Protein AF-0000000083105959 (afdb_homodimer)

Structure (mmCIF, N/CA/C/O backbone):
data_AF-0000000083105959-model_v1
#
loop_
_entity.id
_entity.type
_entity.pdbx_description
1 polymer 'Mg2+ and Co2+ transporter CorB'
#
loop_
_atom_site.group_PDB
_atom_site.id
_atom_site.type_symbol
_atom_site.label_atom_id
_atom_site.label_alt_id
_atom_site.label_comp_id
_atom_site.label_asym_id
_atom_site.label_entity_id
_atom_site.label_seq_id
_atom_site.pdbx_PDB_ins_code
_atom_site.Cartn_x
_atom_site.Cartn_y
_atom_site.Cartn_z
_atom_site.occupancy
_atom_site.B_iso_or_equiv
_atom_site.auth_seq_id
_atom_site.auth_comp_id
_atom_site.auth_asym_id
_atom_site.auth_atom_id
_atom_site.pdbx_PDB_model_num
ATOM 1 N N . MET A 1 1 ? 3.539 14.508 23.891 1 41.69 1 MET A N 1
ATOM 2 C CA . MET A 1 1 ? 2.885 13.461 24.672 1 41.69 1 MET A CA 1
ATOM 3 C C . MET A 1 1 ? 2.865 12.148 23.906 1 41.69 1 MET A C 1
ATOM 5 O O . MET A 1 1 ? 2.467 12.109 22.734 1 41.69 1 MET A O 1
ATOM 9 N N . LYS A 1 2 ? 3.729 11.227 24.328 1 53.66 2 LYS A N 1
ATOM 10 C CA . LYS A 1 2 ? 3.826 9.891 23.75 1 53.66 2 LYS A CA 1
ATOM 11 C C . LYS A 1 2 ? 2.447 9.258 23.594 1 53.66 2 LYS A C 1
ATOM 13 O O . LYS A 1 2 ? 1.677 9.188 24.547 1 53.66 2 LYS A O 1
ATOM 18 N N . ALA A 1 3 ? 1.925 9.195 22.391 1 61.47 3 ALA A N 1
ATOM 19 C CA . ALA A 1 3 ? 0.618 8.578 22.188 1 61.47 3 ALA A CA 1
ATOM 20 C C . ALA A 1 3 ? 0.625 7.113 22.625 1 61.47 3 ALA A C 1
ATOM 22 O O . ALA A 1 3 ? 1.604 6.398 22.422 1 61.47 3 ALA A O 1
ATOM 23 N N . LYS A 1 4 ? -0.154 6.664 23.641 1 69.5 4 LYS A N 1
ATOM 24 C CA . LYS A 1 4 ? -0.286 5.297 24.125 1 69.5 4 LYS A CA 1
ATOM 25 C C . LYS A 1 4 ? -0.58 4.332 22.969 1 69.5 4 LYS A C 1
ATOM 27 O O . LYS A 1 4 ? -1.453 4.594 22.141 1 69.5 4 LYS A O 1
ATOM 32 N N . THR A 1 5 ? 0.3 3.35 22.906 1 73.94 5 THR A N 1
ATOM 33 C CA . THR A 1 5 ? 0.137 2.312 21.891 1 73.94 5 THR A CA 1
ATOM 34 C C . THR A 1 5 ? -1.167 1.549 22.109 1 73.94 5 THR A C 1
ATOM 36 O O . THR A 1 5 ? -1.429 1.05 23.203 1 73.94 5 THR A O 1
ATOM 39 N N . ASN A 1 6 ? -2.008 1.591 21.109 1 84.19 6 ASN A N 1
ATOM 40 C CA . ASN A 1 6 ? -3.268 0.856 21.156 1 84.19 6 ASN A CA 1
ATOM 41 C C . ASN A 1 6 ? -3.113 -0.562 20.625 1 84.19 6 ASN A C 1
ATOM 43 O O . ASN A 1 6 ? -3.488 -0.842 19.484 1 84.19 6 ASN A O 1
ATOM 47 N N . TYR A 1 7 ? -2.658 -1.523 21.438 1 89 7 TYR A N 1
ATOM 48 C CA . TYR A 1 7 ? -2.393 -2.904 21.062 1 89 7 TYR A CA 1
ATOM 49 C C . TYR A 1 7 ? -3.676 -3.607 20.641 1 89 7 TYR A C 1
ATOM 51 O O . TYR A 1 7 ? -3.658 -4.465 19.75 1 89 7 TYR A O 1
ATOM 59 N N . LYS A 1 8 ? -4.699 -3.232 21.281 1 92.19 8 LYS A N 1
ATOM 60 C CA . LYS A 1 8 ? -5.98 -3.836 20.938 1 92.19 8 LYS A CA 1
ATOM 61 C C . LYS A 1 8 ? -6.348 -3.553 19.484 1 92.19 8 LYS A C 1
ATOM 63 O O . LYS A 1 8 ? -6.762 -4.457 18.75 1 92.19 8 LYS A O 1
ATOM 68 N N . TRP A 1 9 ? -6.156 -2.383 19.078 1 90 9 TRP A N 1
ATOM 69 C CA . TRP A 1 9 ? -6.465 -1.99 17.703 1 90 9 TRP A CA 1
ATOM 70 C C . TRP A 1 9 ? -5.578 -2.736 16.719 1 90 9 TRP A C 1
ATOM 72 O O . TRP A 1 9 ? -6.051 -3.189 15.672 1 90 9 TRP A O 1
ATOM 82 N N . ILE A 1 10 ? -4.332 -2.902 17.031 1 93.44 10 ILE A N 1
ATOM 83 C CA . ILE A 1 10 ? -3.365 -3.564 16.172 1 93.44 10 ILE A CA 1
ATOM 84 C C . ILE A 1 10 ? -3.764 -5.023 15.969 1 93.44 10 ILE A C 1
ATOM 86 O O . ILE A 1 10 ? -3.771 -5.527 14.844 1 93.44 10 ILE A O 1
ATOM 90 N N . ILE A 1 11 ? -4.156 -5.652 17.047 1 95.38 11 ILE A N 1
ATOM 91 C CA . ILE A 1 11 ? -4.535 -7.059 16.984 1 95.38 11 ILE A CA 1
ATOM 92 C C . ILE A 1 11 ? -5.812 -7.215 16.156 1 95.38 11 ILE A C 1
ATOM 94 O O . ILE A 1 11 ? -5.906 -8.094 15.305 1 95.38 11 ILE A O 1
ATOM 98 N N . ILE A 1 12 ? -6.699 -6.355 16.359 1 94.75 12 ILE A N 1
ATOM 99 C CA . ILE A 1 12 ? -7.996 -6.43 15.695 1 94.75 12 ILE A CA 1
ATOM 100 C C . ILE A 1 12 ? -7.812 -6.219 14.195 1 94.75 12 ILE A C 1
ATOM 102 O O . ILE A 1 12 ? -8.344 -6.984 13.383 1 94.75 12 ILE A O 1
ATOM 106 N N . ILE A 1 13 ? -7.031 -5.262 13.812 1 95 13 ILE A N 1
ATOM 107 C CA . ILE A 1 13 ? -6.875 -4.938 12.398 1 95 13 ILE A CA 1
ATOM 108 C C . ILE A 1 13 ? -6.094 -6.047 11.703 1 95 13 ILE A C 1
ATOM 110 O O . ILE A 1 13 ? -6.336 -6.336 10.523 1 95 13 ILE A O 1
ATOM 114 N N . THR A 1 14 ? -5.18 -6.66 12.453 1 96.75 14 THR A N 1
ATOM 115 C CA . THR A 1 14 ? -4.383 -7.754 11.906 1 96.75 14 THR A CA 1
ATOM 116 C C . THR A 1 14 ? -5.254 -8.969 11.617 1 96.75 14 THR A C 1
ATOM 118 O O . THR A 1 14 ? -5.184 -9.547 10.531 1 96.75 14 THR A O 1
ATOM 121 N N . ILE A 1 15 ? -6.102 -9.258 12.523 1 97.38 15 ILE A N 1
ATOM 122 C CA . ILE A 1 15 ? -6.961 -10.43 12.406 1 97.38 15 ILE A CA 1
ATOM 123 C C . ILE A 1 15 ? -8.008 -10.195 11.32 1 97.38 15 ILE A C 1
ATOM 125 O O . ILE A 1 15 ? -8.219 -11.055 10.461 1 97.38 15 ILE A O 1
ATOM 129 N N . TRP A 1 16 ? -8.594 -9.062 11.336 1 96.38 16 TRP A N 1
ATOM 130 C CA . TRP A 1 16 ? -9.625 -8.75 10.352 1 96.38 16 TRP A CA 1
ATOM 131 C C . TRP A 1 16 ? -9.031 -8.719 8.938 1 96.38 16 TRP A C 1
ATOM 133 O O . TRP A 1 16 ? -9.695 -9.109 7.977 1 96.38 16 TRP A O 1
ATOM 143 N N . THR A 1 17 ? -7.816 -8.258 8.828 1 97.81 17 THR A N 1
ATOM 144 C CA . THR A 1 17 ? -7.16 -8.219 7.527 1 97.81 17 THR A CA 1
ATOM 145 C C . THR A 1 17 ? -6.906 -9.633 7 1 97.81 17 THR A C 1
ATOM 147 O O . THR A 1 17 ? -7.047 -9.883 5.805 1 97.81 17 THR A O 1
ATOM 150 N N . PHE A 1 18 ? -6.559 -10.516 7.934 1 98.38 18 PHE A N 1
ATOM 151 C CA . PHE A 1 18 ? -6.328 -11.906 7.555 1 98.38 18 PHE A CA 1
ATOM 152 C C . PHE A 1 18 ? -7.566 -12.5 6.898 1 98.38 18 PHE A C 1
ATOM 154 O O . PHE A 1 18 ? -7.488 -13.047 5.797 1 98.38 18 PHE A O 1
ATOM 161 N N . PHE A 1 19 ? -8.664 -12.289 7.496 1 98 19 PHE A N 1
ATOM 162 C CA . PHE A 1 19 ? -9.898 -12.898 7.016 1 98 19 PHE A CA 1
ATOM 163 C C . PHE A 1 19 ? -10.406 -12.188 5.766 1 98 19 PHE A C 1
ATOM 165 O O . PHE A 1 19 ? -10.914 -12.828 4.844 1 98 19 PHE A O 1
ATOM 172 N N . LEU A 1 20 ? -10.32 -10.914 5.777 1 97.5 20 LEU A N 1
ATOM 173 C CA . LEU A 1 20 ? -10.742 -10.156 4.609 1 97.5 20 LEU A CA 1
ATOM 174 C C . LEU A 1 20 ? -9.906 -10.523 3.389 1 97.5 20 LEU A C 1
ATOM 176 O O . LEU A 1 20 ? -10.438 -10.656 2.283 1 97.5 20 LEU A O 1
ATOM 180 N N . ALA A 1 21 ? -8.609 -10.664 3.594 1 98.25 21 ALA A N 1
ATOM 181 C CA . ALA A 1 21 ? -7.715 -11.039 2.506 1 98.25 21 ALA A CA 1
ATOM 182 C C . ALA A 1 21 ? -8.039 -12.438 1.979 1 98.25 21 ALA A C 1
ATOM 184 O O . ALA A 1 21 ? -7.984 -12.68 0.772 1 98.25 21 ALA A O 1
ATOM 185 N N . ILE A 1 22 ? -8.336 -13.289 2.885 1 97.88 22 ILE A N 1
ATOM 186 C CA . ILE A 1 22 ? -8.711 -14.648 2.498 1 97.88 22 ILE A CA 1
ATOM 187 C C . ILE A 1 22 ? -9.977 -14.609 1.644 1 97.88 22 ILE A C 1
ATOM 189 O O . ILE A 1 22 ? -10.047 -15.258 0.598 1 97.88 22 ILE A O 1
ATOM 193 N N . ALA A 1 23 ? -10.906 -13.867 2.041 1 97.25 23 ALA A N 1
ATOM 194 C CA . ALA A 1 23 ? -12.18 -13.766 1.322 1 97.25 23 ALA A CA 1
ATOM 195 C C . ALA A 1 23 ? -11.969 -13.195 -0.079 1 97.25 23 ALA A C 1
ATOM 197 O O . ALA A 1 23 ? -12.484 -13.742 -1.059 1 97.25 23 ALA A O 1
ATOM 198 N N . VAL A 1 24 ? -11.266 -12.156 -0.185 1 96.75 24 VAL A N 1
ATOM 199 C CA . VAL A 1 24 ? -11.039 -11.508 -1.473 1 96.75 24 VAL A CA 1
ATOM 200 C C . VAL A 1 24 ? -10.188 -12.406 -2.363 1 96.75 24 VAL A C 1
ATOM 202 O O . VAL A 1 24 ? -10.422 -12.5 -3.57 1 96.75 24 VAL A O 1
ATOM 205 N N . SER A 1 25 ? -9.172 -13.031 -1.748 1 97.31 25 SER A N 1
ATOM 206 C CA . SER A 1 25 ? -8.281 -13.914 -2.5 1 97.31 25 SER A CA 1
ATOM 207 C C . SER A 1 25 ? -9.039 -15.125 -3.047 1 97.31 25 SER A C 1
ATOM 209 O O . SER A 1 25 ? -8.758 -15.594 -4.148 1 97.31 25 SER A O 1
ATOM 211 N N . LEU A 1 26 ? -9.977 -15.656 -2.227 1 96.19 26 LEU A N 1
ATOM 212 C CA . LEU A 1 26 ? -10.781 -16.781 -2.672 1 96.19 26 LEU A CA 1
ATOM 213 C C . LEU A 1 26 ? -11.578 -16.422 -3.924 1 96.19 26 LEU A C 1
ATOM 215 O O . LEU A 1 26 ? -11.617 -17.203 -4.883 1 96.19 26 LEU A O 1
ATOM 219 N N . LEU A 1 27 ? -12.156 -15.258 -3.904 1 94.75 27 LEU A N 1
ATOM 220 C CA . LEU A 1 27 ? -12.93 -14.789 -5.047 1 94.75 27 LEU A CA 1
ATOM 221 C C . LEU A 1 27 ? -12.031 -14.586 -6.262 1 94.75 27 LEU A C 1
ATOM 223 O O . LEU A 1 27 ? -12.352 -15.031 -7.363 1 94.75 27 LEU A O 1
ATOM 227 N N . ALA A 1 28 ? -10.914 -13.945 -6.07 1 95.81 28 ALA A N 1
ATOM 228 C CA . ALA A 1 28 ? -9.992 -13.625 -7.16 1 95.81 28 ALA A CA 1
ATOM 229 C C . ALA A 1 28 ? -9.406 -14.891 -7.777 1 95.81 28 ALA A C 1
ATOM 231 O O . ALA A 1 28 ? -9.398 -15.047 -9 1 95.81 28 ALA A O 1
ATOM 232 N N . GLU A 1 29 ? -8.969 -15.836 -6.938 1 93.56 29 GLU A N 1
ATOM 233 C CA . GLU A 1 29 ? -8.297 -17.031 -7.422 1 93.56 29 GLU A CA 1
ATOM 234 C C . GLU A 1 29 ? -9.273 -17.953 -8.148 1 93.56 29 GLU A C 1
ATOM 236 O O . GLU A 1 29 ? -8.914 -18.578 -9.148 1 93.56 29 GLU A O 1
ATOM 241 N N . ASN A 1 30 ? -10.461 -18.062 -7.621 1 91.69 30 ASN A N 1
ATOM 242 C CA . ASN A 1 30 ? -11.461 -18.891 -8.273 1 91.69 30 ASN A CA 1
ATOM 243 C C . ASN A 1 30 ? -11.781 -18.391 -9.68 1 91.69 30 ASN A C 1
ATOM 245 O O . ASN A 1 30 ? -11.922 -19.188 -10.609 1 91.69 30 ASN A O 1
ATOM 249 N N . VAL A 1 31 ? -11.883 -17.156 -9.836 1 91.06 31 VAL A N 1
ATOM 250 C CA . VAL A 1 31 ? -12.172 -16.578 -11.141 1 91.06 31 VAL A CA 1
ATOM 251 C C . VAL A 1 31 ? -10.977 -16.781 -12.07 1 91.06 31 VAL A C 1
ATOM 253 O O . VAL A 1 31 ? -11.148 -17.203 -13.219 1 91.06 31 VAL A O 1
ATOM 256 N N . MET A 1 32 ? -9.789 -16.609 -11.617 1 92.25 32 MET A N 1
ATOM 257 C CA . MET A 1 32 ? -8.602 -16.578 -12.461 1 92.25 32 MET A CA 1
ATOM 258 C C . MET A 1 32 ? -8.188 -17.984 -12.867 1 92.25 32 MET A C 1
ATOM 260 O O . MET A 1 32 ? -7.75 -18.203 -14 1 92.25 32 MET A O 1
ATOM 264 N N . ARG A 1 33 ? -8.383 -18.922 -12 1 90.19 33 ARG A N 1
ATOM 265 C CA . ARG A 1 33 ? -7.914 -20.281 -12.289 1 90.19 33 ARG A CA 1
ATOM 266 C C . ARG A 1 33 ? -8.93 -21.047 -13.141 1 90.19 33 ARG A C 1
ATOM 268 O O . ARG A 1 33 ? -8.555 -21.906 -13.938 1 90.19 33 ARG A O 1
ATOM 275 N N . ASN A 1 34 ? -10.188 -20.703 -13.047 1 90.56 34 ASN A N 1
ATOM 276 C CA . ASN A 1 34 ? -11.227 -21.453 -13.75 1 90.56 34 ASN A CA 1
ATOM 277 C C . ASN A 1 34 ? -11.531 -20.859 -15.117 1 90.56 34 ASN A C 1
ATOM 279 O O . ASN A 1 34 ? -12.227 -21.469 -15.93 1 90.56 34 ASN A O 1
ATOM 283 N N . PHE A 1 35 ? -10.953 -19.688 -15.367 1 90.5 35 PHE A N 1
ATOM 284 C CA . PHE A 1 35 ? -11.281 -19.016 -16.625 1 90.5 35 PHE A CA 1
ATOM 285 C C . PHE A 1 35 ? -10.031 -18.844 -17.484 1 90.5 35 PHE A C 1
ATOM 287 O O . PHE A 1 35 ? -8.93 -19.188 -17.047 1 90.5 35 PHE A O 1
ATOM 294 N N . ASN A 1 36 ? -10.219 -18.344 -18.688 1 94.12 36 ASN A N 1
ATOM 295 C CA . ASN A 1 36 ? -9.102 -18.219 -19.625 1 94.12 36 ASN A CA 1
ATOM 296 C C . ASN A 1 36 ? -8.203 -17.047 -19.266 1 94.12 36 ASN A C 1
ATOM 298 O O . ASN A 1 36 ? -8.461 -16.328 -18.312 1 94.12 36 ASN A O 1
ATOM 302 N N . ILE A 1 37 ? -7.129 -16.875 -19.969 1 96 37 ILE A N 1
ATOM 303 C CA . ILE A 1 37 ? -6.074 -15.898 -19.703 1 96 37 ILE A CA 1
ATOM 304 C C . ILE A 1 37 ? -6.645 -14.484 -19.812 1 96 37 ILE A C 1
ATOM 306 O O . ILE A 1 37 ? -6.297 -13.617 -19.016 1 96 37 ILE A O 1
ATOM 310 N N . LEU A 1 38 ? -7.531 -14.25 -20.766 1 95.88 38 LEU A N 1
ATOM 311 C CA . LEU A 1 38 ? -8.141 -12.938 -20.938 1 95.88 38 LEU A CA 1
ATOM 312 C C . LEU A 1 38 ? -8.922 -12.531 -19.688 1 95.88 38 LEU A C 1
ATOM 314 O O . LEU A 1 38 ? -8.789 -11.406 -19.203 1 95.88 38 LEU A O 1
ATOM 318 N N . PHE A 1 39 ? -9.711 -13.461 -19.156 1 96 39 PHE A N 1
ATOM 319 C CA . PHE A 1 39 ? -10.5 -13.195 -17.969 1 96 39 PHE A CA 1
ATOM 320 C C . PHE A 1 39 ? -9.602 -12.953 -16.766 1 96 39 PHE A C 1
ATOM 322 O O . PHE A 1 39 ? -9.93 -12.156 -15.883 1 96 39 PHE A O 1
ATOM 329 N N . ALA A 1 40 ? -8.477 -13.68 -16.75 1 97.19 40 ALA A N 1
ATOM 330 C CA . ALA A 1 40 ? -7.512 -13.477 -15.664 1 97.19 40 ALA A CA 1
ATOM 331 C C . ALA A 1 40 ? -6.941 -12.062 -15.695 1 97.19 40 ALA A C 1
ATOM 333 O O . ALA A 1 40 ? -6.805 -11.422 -14.648 1 97.19 40 ALA A O 1
ATOM 334 N N . PHE A 1 41 ? -6.699 -11.547 -16.875 1 97.94 41 PHE A N 1
ATOM 335 C CA . PHE A 1 41 ? -6.188 -10.188 -17.016 1 97.94 41 PHE A CA 1
ATOM 336 C C . PHE A 1 41 ? -7.242 -9.172 -16.609 1 97.94 41 PHE A C 1
ATOM 338 O O . PHE A 1 41 ? -6.93 -8.164 -15.969 1 97.94 41 PHE A O 1
ATOM 345 N N . ILE A 1 42 ? -8.414 -9.391 -16.953 1 98 42 ILE A N 1
ATOM 346 C CA . ILE A 1 42 ? -9.508 -8.492 -16.594 1 98 42 ILE A CA 1
ATOM 347 C C . ILE A 1 42 ? -9.656 -8.43 -15.07 1 98 42 ILE A C 1
ATOM 349 O O . ILE A 1 42 ? -9.805 -7.352 -14.5 1 98 42 ILE A O 1
ATOM 353 N N . THR A 1 43 ? -9.609 -9.586 -14.422 1 98 43 THR A N 1
ATOM 354 C CA . THR A 1 43 ? -9.703 -9.656 -12.969 1 98 43 THR A CA 1
ATOM 355 C C . THR A 1 43 ? -8.555 -8.898 -12.32 1 98 43 THR A C 1
ATOM 357 O O . THR A 1 43 ? -8.758 -8.18 -11.336 1 98 43 THR A O 1
ATOM 360 N N . LEU A 1 44 ? -7.344 -9.055 -12.891 1 98.38 44 LEU A N 1
ATOM 361 C CA . LEU A 1 44 ? -6.168 -8.359 -12.367 1 98.38 44 LEU A CA 1
ATOM 362 C C . LEU A 1 44 ? -6.367 -6.848 -12.422 1 98.38 44 LEU A C 1
ATOM 364 O O . LEU A 1 44 ? -6.109 -6.148 -11.438 1 98.38 44 LEU A O 1
ATOM 368 N N . ILE A 1 45 ? -6.871 -6.363 -13.523 1 98.56 45 ILE A N 1
ATOM 369 C CA . ILE A 1 45 ? -7.094 -4.93 -13.695 1 98.56 45 ILE A CA 1
ATOM 370 C C . ILE A 1 45 ? -8.156 -4.453 -12.703 1 98.56 45 ILE A C 1
ATOM 372 O O . ILE A 1 45 ? -8.031 -3.379 -12.117 1 98.56 45 ILE A O 1
ATOM 376 N N . PHE A 1 46 ? -9.141 -5.27 -12.539 1 98.31 46 PHE A N 1
ATOM 377 C CA . PHE A 1 46 ? -10.203 -4.926 -11.602 1 98.31 46 PHE A CA 1
ATOM 378 C C . PHE A 1 46 ? -9.664 -4.82 -10.18 1 98.31 46 PHE A C 1
ATOM 380 O O . PHE A 1 46 ? -10.016 -3.893 -9.445 1 98.31 46 PHE A O 1
ATOM 387 N N . ILE A 1 47 ? -8.82 -5.734 -9.797 1 98.25 47 ILE A N 1
ATOM 388 C CA . ILE A 1 47 ? -8.242 -5.746 -8.453 1 98.25 47 ILE A CA 1
ATOM 389 C C . ILE A 1 47 ? -7.395 -4.496 -8.25 1 98.25 47 ILE A C 1
ATOM 391 O O . ILE A 1 47 ? -7.488 -3.84 -7.207 1 98.25 47 ILE A O 1
ATOM 395 N N . ILE A 1 48 ? -6.594 -4.137 -9.234 1 98.69 48 ILE A N 1
ATOM 396 C CA . ILE A 1 48 ? -5.734 -2.961 -9.156 1 98.69 48 ILE A CA 1
ATOM 397 C C . ILE A 1 48 ? -6.594 -1.705 -9.016 1 98.69 48 ILE A C 1
ATOM 399 O O . ILE A 1 48 ? -6.336 -0.86 -8.156 1 98.69 48 ILE A O 1
ATOM 403 N N . LEU A 1 49 ? -7.66 -1.6 -9.789 1 98.5 49 LEU A N 1
ATOM 404 C CA . LEU A 1 49 ? -8.531 -0.43 -9.773 1 98.5 49 LEU A CA 1
ATOM 405 C C . LEU A 1 49 ? -9.25 -0.308 -8.438 1 98.5 49 LEU A C 1
ATOM 407 O O . LEU A 1 49 ? -9.477 0.801 -7.945 1 98.5 49 LEU A O 1
ATOM 411 N N . LEU A 1 50 ? -9.594 -1.455 -7.949 1 98.19 50 LEU A N 1
ATOM 412 C CA . LEU A 1 50 ? -10.242 -1.45 -6.645 1 98.19 50 LEU A CA 1
ATOM 413 C C . LEU A 1 50 ? -9.32 -0.872 -5.578 1 98.19 50 LEU A C 1
ATOM 415 O O . LEU A 1 50 ? -9.75 -0.076 -4.738 1 98.19 50 LEU A O 1
ATOM 419 N N . GLY A 1 51 ? -8.086 -1.28 -5.586 1 98.25 51 GLY A N 1
ATOM 420 C CA . GLY A 1 51 ? -7.109 -0.744 -4.652 1 98.25 51 GLY A CA 1
ATOM 421 C C . GLY A 1 51 ? -6.898 0.751 -4.801 1 98.25 51 GLY A C 1
ATOM 422 O O . GLY A 1 51 ? -6.898 1.484 -3.809 1 98.25 51 GLY A O 1
ATOM 423 N N . VAL A 1 52 ? -6.738 1.204 -6.004 1 98.38 52 VAL A N 1
ATOM 424 C CA . VAL A 1 52 ? -6.52 2.617 -6.297 1 98.38 52 VAL A CA 1
ATOM 425 C C . VAL A 1 52 ? -7.75 3.426 -5.895 1 98.38 52 VAL A C 1
ATOM 427 O O . VAL A 1 52 ? -7.629 4.527 -5.355 1 98.38 52 VAL A O 1
ATOM 430 N N . PHE A 1 53 ? -8.898 2.863 -6.148 1 98.38 53 PHE A N 1
ATOM 431 C CA . PHE A 1 53 ? -10.164 3.512 -5.824 1 98.38 53 PHE A CA 1
ATOM 432 C C . PHE A 1 53 ? -10.281 3.748 -4.324 1 98.38 53 PHE A C 1
ATOM 434 O O . PHE A 1 53 ? -10.57 4.863 -3.885 1 98.38 53 PHE A O 1
ATOM 441 N N . PHE A 1 54 ? -9.992 2.799 -3.535 1 98.12 54 PHE A N 1
ATOM 442 C CA . PHE A 1 54 ? -10.102 2.936 -2.088 1 98.12 54 PHE A CA 1
ATOM 443 C C . PHE A 1 54 ? -8.992 3.818 -1.539 1 98.12 54 PHE A C 1
ATOM 445 O O . PHE A 1 54 ? -9.188 4.543 -0.563 1 98.12 54 PHE A O 1
ATOM 452 N N . ASP A 1 55 ? -7.848 3.668 -2.18 1 97.75 55 ASP A N 1
ATOM 453 C CA . ASP A 1 55 ? -6.77 4.57 -1.792 1 97.75 55 ASP A CA 1
ATOM 454 C C . ASP A 1 55 ? -7.176 6.031 -1.991 1 97.75 55 ASP A C 1
ATOM 456 O O . ASP A 1 55 ? -6.887 6.883 -1.148 1 97.75 55 ASP A O 1
ATOM 460 N N . THR A 1 56 ? -7.859 6.324 -3.059 1 98.12 56 THR A N 1
ATOM 461 C CA . THR A 1 56 ? -8.336 7.668 -3.367 1 98.12 56 THR A CA 1
ATOM 462 C C . THR A 1 56 ? -9.328 8.148 -2.311 1 98.12 56 THR A C 1
ATOM 464 O O . THR A 1 56 ? -9.25 9.289 -1.853 1 98.12 56 THR A O 1
ATOM 467 N N . ILE A 1 57 ? -10.164 7.277 -1.9 1 98.12 57 ILE A N 1
ATOM 468 C CA . ILE A 1 57 ? -11.133 7.598 -0.856 1 98.12 57 ILE A CA 1
ATOM 469 C C . ILE A 1 57 ? -10.398 7.906 0.448 1 98.12 57 ILE A C 1
ATOM 471 O O . ILE A 1 57 ? -10.75 8.852 1.157 1 98.12 57 ILE A O 1
ATOM 475 N N . GLY A 1 58 ? -9.391 7.074 0.703 1 97.81 58 GLY A N 1
ATOM 476 C CA . GLY A 1 58 ? -8.609 7.285 1.913 1 97.81 58 GLY A CA 1
ATOM 477 C C . GLY A 1 58 ? -7.918 8.633 1.951 1 97.81 58 GLY A C 1
ATOM 478 O O . GLY A 1 58 ? -7.898 9.297 2.988 1 97.81 58 GLY A O 1
ATOM 479 N N . ILE A 1 59 ? -7.438 9.047 0.874 1 96.44 59 ILE A N 1
ATOM 480 C CA . ILE A 1 59 ? -6.766 10.336 0.787 1 96.44 59 ILE A CA 1
ATOM 481 C C . ILE A 1 59 ? -7.801 11.461 0.85 1 96.44 59 ILE A C 1
ATOM 483 O O . ILE A 1 59 ? -7.578 12.484 1.497 1 96.44 59 ILE A O 1
ATOM 487 N N . ALA A 1 60 ? -8.914 11.25 0.256 1 97.88 60 ALA A N 1
ATOM 488 C CA . ALA A 1 60 ? -9.969 12.258 0.229 1 97.88 60 ALA A CA 1
ATOM 489 C C . ALA A 1 60 ? -10.5 12.531 1.632 1 97.88 60 ALA A C 1
ATOM 491 O O . ALA A 1 60 ? -10.75 13.688 1.995 1 97.88 60 ALA A O 1
ATOM 492 N N . VAL A 1 61 ? -10.641 11.484 2.357 1 98 61 VAL A N 1
ATOM 493 C CA . VAL A 1 61 ? -11.203 11.656 3.693 1 98 61 VAL A CA 1
ATOM 494 C C . VAL A 1 61 ? -10.219 12.438 4.566 1 98 61 VAL A C 1
ATOM 496 O O . VAL A 1 61 ? -10.633 13.227 5.418 1 98 61 VAL A O 1
ATOM 499 N N . ALA A 1 62 ? -8.93 12.25 4.348 1 94.69 62 ALA A N 1
ATOM 500 C CA . ALA A 1 62 ? -7.895 12.945 5.105 1 94.69 62 ALA A CA 1
ATOM 501 C C . ALA A 1 62 ? -7.773 14.406 4.66 1 94.69 62 ALA A C 1
ATOM 503 O O . ALA A 1 62 ? -7.398 15.273 5.453 1 94.69 62 ALA A O 1
ATOM 504 N N . ALA A 1 63 ? -8.18 14.703 3.49 1 95.44 63 ALA A N 1
ATOM 505 C CA . ALA A 1 63 ? -7.992 16.031 2.922 1 95.44 63 ALA A CA 1
ATOM 506 C C . ALA A 1 63 ? -9.258 16.875 3.053 1 95.44 63 ALA A C 1
ATOM 508 O O . ALA A 1 63 ? -9.211 18.094 2.967 1 95.44 63 ALA A O 1
ATOM 509 N N . ALA A 1 64 ? -10.352 16.266 3.281 1 97.38 64 ALA A N 1
ATOM 510 C CA . ALA A 1 64 ? -11.648 16.938 3.234 1 97.38 64 ALA A CA 1
ATOM 511 C C . ALA A 1 64 ? -11.859 17.797 4.48 1 97.38 64 ALA A C 1
ATOM 513 O O . ALA A 1 64 ? -11.438 17.438 5.578 1 97.38 64 ALA A O 1
ATOM 514 N N . ARG A 1 65 ? -12.57 18.938 4.258 1 96.75 65 ARG A N 1
ATOM 515 C CA . ARG A 1 65 ? -12.969 19.812 5.355 1 96.75 65 ARG A CA 1
ATOM 516 C C . ARG A 1 65 ? -14.383 19.484 5.824 1 96.75 65 ARG A C 1
ATOM 518 O O . ARG A 1 65 ? -15.258 19.172 5.012 1 96.75 65 ARG A O 1
ATOM 525 N N . GLU A 1 66 ? -14.633 19.672 7.074 1 96.81 66 GLU A N 1
ATOM 526 C CA . GLU A 1 66 ? -15.914 19.297 7.672 1 96.81 66 GLU A CA 1
ATOM 527 C C . GLU A 1 66 ? -16.969 20.375 7.414 1 96.81 66 GLU A C 1
ATOM 529 O O . GLU A 1 66 ? -18.156 20.062 7.277 1 96.81 66 GLU A O 1
ATOM 534 N N . LYS A 1 67 ? -16.562 21.547 7.227 1 96.94 67 LYS A N 1
ATOM 535 C CA . LYS A 1 67 ? -17.438 22.719 7.262 1 96.94 67 LYS A CA 1
ATOM 536 C C . LYS A 1 67 ? -18.516 22.625 6.195 1 96.94 67 LYS A C 1
ATOM 538 O O . LYS A 1 67 ? -19.703 22.797 6.488 1 96.94 67 LYS A O 1
ATOM 543 N N . PRO A 1 68 ? -18.172 22.344 4.98 1 96.94 68 PRO A N 1
ATOM 544 C CA . PRO A 1 68 ? -19.219 22.281 3.965 1 96.94 68 PRO A CA 1
ATOM 545 C C . PRO A 1 68 ? -20.281 21.234 4.27 1 96.94 68 PRO A C 1
ATOM 547 O O . PRO A 1 68 ? -21.453 21.422 3.951 1 96.94 68 PRO A O 1
ATOM 550 N N . PHE A 1 69 ? -19.969 20.266 4.902 1 97.31 69 PHE A N 1
ATOM 551 C CA . PHE A 1 69 ? -20.891 19.172 5.164 1 97.31 69 PHE A CA 1
ATOM 552 C C . PHE A 1 69 ? -21.828 19.516 6.332 1 97.31 69 PHE A C 1
ATOM 554 O O . PHE A 1 69 ? -22.953 19.031 6.391 1 97.31 69 PHE A O 1
ATOM 561 N N . HIS A 1 70 ? -21.297 20.312 7.246 1 96.44 70 HIS A N 1
ATOM 562 C CA . HIS A 1 70 ? -22.188 20.812 8.289 1 96.44 70 HIS A CA 1
ATOM 563 C C . HIS A 1 70 ? -23.297 21.672 7.707 1 96.44 70 HIS A C 1
ATOM 565 O O . HIS A 1 70 ? -24.453 21.578 8.141 1 96.44 70 HIS A O 1
ATOM 571 N N . SER A 1 71 ? -22.906 22.422 6.719 1 96.12 71 SER A N 1
ATOM 572 C CA . SER A 1 71 ? -23.891 23.266 6.043 1 96.12 71 SER A CA 1
ATOM 573 C C . SER A 1 71 ? -24.922 22.406 5.309 1 96.12 71 SER A C 1
ATOM 575 O O . SER A 1 71 ? -26.125 22.719 5.344 1 96.12 71 SER A O 1
ATOM 577 N N . MET A 1 72 ? -24.531 21.391 4.688 1 95.94 72 MET A N 1
ATOM 578 C CA . MET A 1 72 ? -25.422 20.484 3.963 1 95.94 72 MET A CA 1
ATOM 579 C C . MET A 1 72 ? -26.328 19.734 4.922 1 95.94 72 MET A C 1
ATOM 581 O O . MET A 1 72 ? -27.516 19.531 4.637 1 95.94 72 MET A O 1
ATOM 585 N N . ALA A 1 73 ? -25.781 19.344 6.012 1 94.94 73 ALA A N 1
ATOM 586 C CA . ALA A 1 73 ? -26.547 18.625 7.016 1 94.94 73 ALA A CA 1
ATOM 587 C C . ALA A 1 73 ? -27.641 19.516 7.613 1 94.94 73 ALA A C 1
ATOM 589 O O . ALA A 1 73 ? -28.719 19.031 7.938 1 94.94 73 ALA A O 1
ATOM 590 N N . ALA A 1 74 ? -27.312 20.719 7.727 1 94.75 74 ALA A N 1
ATOM 591 C CA . ALA A 1 74 ? -28.266 21.688 8.258 1 94.75 74 ALA A CA 1
ATOM 592 C C . ALA A 1 74 ? -29.453 21.859 7.316 1 94.75 74 ALA A C 1
ATOM 594 O O . ALA A 1 74 ? -30.547 22.234 7.75 1 94.75 74 ALA A O 1
ATOM 595 N N . GLN A 1 75 ? -29.25 21.531 6.047 1 95.44 75 GLN A N 1
ATOM 596 C CA . GLN A 1 75 ? -30.297 21.609 5.047 1 95.44 75 GLN A CA 1
ATOM 597 C C . GLN A 1 75 ? -30.984 20.25 4.867 1 95.44 75 GLN A C 1
ATOM 599 O O . GLN A 1 75 ? -31.469 19.938 3.779 1 95.44 75 GLN A O 1
ATOM 604 N N . ASN A 1 76 ? -30.797 19.406 5.742 1 92 76 ASN A N 1
ATOM 605 C CA . ASN A 1 76 ? -31.469 18.109 5.859 1 92 76 ASN A CA 1
ATOM 606 C C . ASN A 1 76 ? -30.922 17.109 4.859 1 92 76 ASN A C 1
ATOM 608 O O . ASN A 1 76 ? -31.656 16.266 4.34 1 92 76 ASN A O 1
ATOM 612 N N . ASN A 1 77 ? -29.75 17.266 4.562 1 94 77 ASN A N 1
ATOM 613 C CA . ASN A 1 77 ? -29.078 16.25 3.758 1 94 77 ASN A CA 1
ATOM 614 C C . ASN A 1 77 ? -28.516 15.133 4.625 1 94 77 ASN A C 1
ATOM 616 O O . ASN A 1 77 ? -27.469 15.305 5.266 1 94 77 ASN A O 1
ATOM 620 N N . LYS A 1 78 ? -29.078 14.008 4.547 1 93.88 78 LYS A N 1
ATOM 621 C CA . LYS A 1 78 ? -28.703 12.906 5.43 1 93.88 78 LYS A CA 1
ATOM 622 C C . LYS A 1 78 ? -27.328 12.359 5.074 1 93.88 78 LYS A C 1
ATOM 624 O O . LYS A 1 78 ? -26.562 11.953 5.957 1 93.88 78 LYS A O 1
ATOM 629 N N . ALA A 1 79 ? -26.969 12.32 3.848 1 95.19 79 ALA A N 1
ATOM 630 C CA . ALA A 1 79 ? -25.672 11.828 3.393 1 95.19 79 ALA A CA 1
ATOM 631 C C . ALA A 1 79 ? -24.531 12.641 3.992 1 95.19 79 ALA A C 1
ATOM 633 O O . ALA A 1 79 ? -23.453 12.102 4.285 1 95.19 79 ALA A O 1
ATOM 634 N N . ALA A 1 80 ? -24.797 13.859 4.223 1 97.06 80 ALA A N 1
ATOM 635 C CA . ALA A 1 80 ? -23.797 14.766 4.766 1 97.06 80 ALA A CA 1
ATOM 636 C C . ALA A 1 80 ? -23.406 14.375 6.191 1 97.06 80 ALA A C 1
ATOM 638 O O . ALA A 1 80 ? -22.25 14.531 6.594 1 97.06 80 ALA A O 1
ATOM 639 N N . ARG A 1 81 ? -24.297 13.852 6.895 1 96.56 81 ARG A N 1
ATOM 640 C CA . ARG A 1 81 ? -24.031 13.43 8.266 1 96.56 81 ARG A CA 1
ATOM 641 C C . ARG A 1 81 ? -23.078 12.25 8.297 1 96.56 81 ARG A C 1
ATOM 643 O O . ARG A 1 81 ? -22.219 12.156 9.18 1 96.56 81 ARG A O 1
ATOM 650 N N . TYR A 1 82 ? -23.25 11.391 7.312 1 97.12 82 TYR A N 1
ATOM 651 C CA . TYR A 1 82 ? -22.344 10.266 7.195 1 97.12 82 TYR A CA 1
ATOM 652 C C . TYR A 1 82 ? -20.953 10.734 6.793 1 97.12 82 TYR A C 1
ATOM 654 O O . TYR A 1 82 ? -19.953 10.234 7.316 1 97.12 82 TYR A O 1
ATOM 662 N N . SER A 1 83 ? -20.906 11.664 5.906 1 97.75 83 SER A N 1
ATOM 663 C CA . SER A 1 83 ? -19.625 12.219 5.48 1 97.75 83 SER A CA 1
ATOM 664 C C . SER A 1 83 ? -18.891 12.859 6.648 1 97.75 83 SER A C 1
ATOM 666 O O . SER A 1 83 ? -17.672 12.703 6.781 1 97.75 83 SER A O 1
ATOM 668 N N . ILE A 1 84 ? -19.625 13.523 7.512 1 97.44 84 ILE A N 1
ATOM 669 C CA . ILE A 1 84 ? -19.047 14.172 8.68 1 97.44 84 ILE A CA 1
ATOM 670 C C . ILE A 1 84 ? -18.422 13.117 9.594 1 97.44 84 ILE A C 1
ATOM 672 O O . ILE A 1 84 ? -17.297 13.289 10.062 1 97.44 84 ILE A O 1
ATOM 676 N N . LYS A 1 85 ? -19.172 12.125 9.781 1 96.75 85 LYS A N 1
ATOM 677 C CA . LYS A 1 85 ? -18.688 11.062 10.648 1 96.75 85 LYS A CA 1
ATOM 678 C C . LYS A 1 85 ? -17.422 10.43 10.086 1 96.75 85 LYS A C 1
ATOM 680 O O . LYS A 1 85 ? -16.484 10.133 10.828 1 96.75 85 LYS A O 1
ATOM 685 N N . LEU A 1 86 ? -17.375 10.227 8.836 1 97.38 86 LEU A N 1
ATOM 686 C CA . LEU A 1 86 ? -16.203 9.648 8.188 1 97.38 86 LEU A CA 1
ATOM 687 C C . LEU A 1 86 ? -15.008 10.578 8.312 1 97.38 86 LEU A C 1
ATOM 689 O O . LEU A 1 86 ? -13.898 10.125 8.625 1 97.38 86 LEU A O 1
ATOM 693 N N . ILE A 1 87 ? -15.266 11.836 8.141 1 97.56 87 ILE A N 1
ATOM 694 C CA . ILE A 1 87 ? -14.188 12.82 8.188 1 97.56 87 ILE A CA 1
ATOM 695 C C . ILE A 1 87 ? -13.672 12.953 9.617 1 97.56 87 ILE A C 1
ATOM 697 O O . ILE A 1 87 ? -12.461 13.102 9.844 1 97.56 87 ILE A O 1
ATOM 701 N N . LYS A 1 88 ? -14.57 12.859 10.602 1 96.56 88 LYS A N 1
ATOM 702 C CA . LYS A 1 88 ? -14.18 12.93 12.008 1 96.56 88 LYS A CA 1
ATOM 703 C C . LYS A 1 88 ? -13.328 11.727 12.398 1 96.56 88 LYS A C 1
ATOM 705 O O . LYS A 1 88 ? -12.531 11.805 13.344 1 96.56 88 LYS A O 1
ATOM 710 N N . ASN A 1 89 ? -13.516 10.656 11.703 1 95.81 89 ASN A N 1
ATOM 711 C CA . ASN A 1 89 ? -12.727 9.445 11.922 1 95.81 89 ASN A CA 1
ATOM 712 C C . ASN A 1 89 ? -11.773 9.18 10.766 1 95.81 89 ASN A C 1
ATOM 714 O O . ASN A 1 89 ? -11.633 8.039 10.32 1 95.81 89 ASN A O 1
ATOM 718 N N . ALA A 1 90 ? -11.219 10.266 10.242 1 96.38 90 ALA A N 1
ATOM 719 C CA . ALA A 1 90 ? -10.406 10.188 9.031 1 96.38 90 ALA A CA 1
ATOM 720 C C . ALA A 1 90 ? -9.234 9.227 9.211 1 96.38 90 ALA A C 1
ATOM 722 O O . ALA A 1 90 ? -8.867 8.508 8.281 1 96.38 90 ALA A O 1
ATOM 723 N N . GLY A 1 91 ? -8.641 9.188 10.398 1 92.81 91 GLY A N 1
ATOM 724 C CA . GLY A 1 91 ? -7.52 8.297 10.672 1 92.81 91 GLY A CA 1
ATOM 725 C C . GLY A 1 91 ? -7.852 6.832 10.461 1 92.81 91 GLY A C 1
ATOM 726 O O . GLY A 1 91 ? -7.137 6.121 9.75 1 92.81 91 GLY A O 1
ATOM 727 N N . VAL A 1 92 ? -8.922 6.453 11 1 93.19 92 VAL A N 1
ATOM 728 C CA . VAL A 1 92 ? -9.352 5.059 10.93 1 93.19 92 VAL A CA 1
ATOM 729 C C . VAL A 1 92 ? -9.789 4.723 9.508 1 93.19 92 VAL A C 1
ATOM 731 O O . VAL A 1 92 ? -9.438 3.668 8.969 1 93.19 92 VAL A O 1
ATOM 734 N N . VAL A 1 93 ? -10.539 5.633 8.898 1 96.38 93 VAL A N 1
ATOM 735 C CA . VAL A 1 93 ? -11.07 5.402 7.559 1 96.38 93 VAL A CA 1
ATOM 736 C C . VAL A 1 93 ? -9.922 5.348 6.551 1 96.38 93 VAL A C 1
ATOM 738 O O . VAL A 1 93 ? -9.891 4.469 5.688 1 96.38 93 VAL A O 1
ATOM 741 N N . SER A 1 94 ? -9.031 6.262 6.664 1 96.06 94 SER A N 1
ATOM 742 C CA . SER A 1 94 ? -7.883 6.289 5.758 1 96.06 94 SER A CA 1
ATOM 743 C C . SER A 1 94 ? -7.02 5.043 5.926 1 96.06 94 SER A C 1
ATOM 745 O O . SER A 1 94 ? -6.57 4.457 4.941 1 96.06 94 SER A O 1
ATOM 747 N N . ASN A 1 95 ? -6.816 4.609 7.199 1 94 95 ASN A N 1
ATOM 748 C CA . ASN A 1 95 ? -6.055 3.396 7.473 1 94 95 ASN A CA 1
ATOM 749 C C . ASN A 1 95 ? -6.699 2.172 6.832 1 94 95 ASN A C 1
ATOM 751 O O . ASN A 1 95 ? -6.008 1.337 6.246 1 94 95 ASN A O 1
ATOM 755 N N . PHE A 1 96 ? -7.953 2.068 6.973 1 96 96 PHE A N 1
ATOM 756 C CA . PHE A 1 96 ? -8.688 0.94 6.406 1 96 96 PHE A CA 1
ATOM 757 C C . PHE A 1 96 ? -8.586 0.938 4.887 1 96 96 PHE A C 1
ATOM 759 O O . PHE A 1 96 ? -8.32 -0.102 4.277 1 96 96 PHE A O 1
ATOM 766 N N . CYS A 1 97 ? -8.773 2.078 4.246 1 97.25 97 CYS A N 1
ATOM 767 C CA . CYS A 1 97 ? -8.789 2.189 2.791 1 97.25 97 CYS A CA 1
ATOM 768 C C . CYS A 1 97 ? -7.379 2.039 2.221 1 97.25 97 CYS A C 1
ATOM 770 O O . CYS A 1 97 ? -7.172 1.292 1.265 1 97.25 97 CYS A O 1
ATOM 772 N N . ASN A 1 98 ? -6.402 2.734 2.879 1 95.88 98 ASN A N 1
ATOM 773 C CA . ASN A 1 98 ? -5.055 2.816 2.322 1 95.88 98 ASN A CA 1
ATOM 774 C C . ASN A 1 98 ? -4.227 1.586 2.68 1 95.88 98 ASN A C 1
ATOM 776 O O . ASN A 1 98 ? -3.506 1.05 1.836 1 95.88 98 ASN A O 1
ATOM 780 N N . ASP A 1 99 ? -4.375 1.124 3.902 1 95.62 99 ASP A N 1
ATOM 781 C CA . ASP A 1 99 ? -3.508 0.044 4.359 1 95.62 99 ASP A CA 1
ATOM 782 C C . ASP A 1 99 ? -4.191 -1.312 4.211 1 95.62 99 ASP A C 1
ATOM 784 O O . ASP A 1 99 ? -3.68 -2.199 3.521 1 95.62 99 ASP A O 1
ATOM 788 N N . VAL A 1 100 ? -5.348 -1.419 4.738 1 97.44 100 VAL A N 1
ATOM 789 C CA . VAL A 1 100 ? -6.016 -2.717 4.73 1 97.44 100 VAL A CA 1
ATOM 790 C C . VAL A 1 100 ? -6.41 -3.092 3.305 1 97.44 100 VAL A C 1
ATOM 792 O O . VAL A 1 100 ? -5.867 -4.043 2.736 1 97.44 100 VAL A O 1
ATOM 795 N N . ILE A 1 101 ? -7.238 -2.33 2.66 1 98.19 101 ILE A N 1
ATOM 796 C CA . ILE A 1 101 ? -7.742 -2.656 1.332 1 98.19 101 ILE A CA 1
ATOM 797 C C . ILE A 1 101 ? -6.617 -2.533 0.306 1 98.19 101 ILE A C 1
ATOM 799 O O . ILE A 1 101 ? -6.453 -3.406 -0.549 1 98.19 101 ILE A O 1
ATOM 803 N N . GLY A 1 102 ? -5.863 -1.464 0.413 1 97.81 102 GLY A N 1
ATOM 804 C CA . GLY A 1 102 ? -4.773 -1.251 -0.527 1 97.81 102 GLY A CA 1
ATOM 805 C C . GLY A 1 102 ? -3.754 -2.375 -0.526 1 97.81 102 GLY A C 1
ATOM 806 O O . GLY A 1 102 ? -3.393 -2.893 -1.584 1 97.81 102 GLY A O 1
ATOM 807 N N . ASP A 1 103 ? -3.309 -2.766 0.622 1 97.81 103 ASP A N 1
ATOM 808 C CA . ASP A 1 103 ? -2.299 -3.814 0.73 1 97.81 103 ASP A CA 1
ATOM 809 C C . ASP A 1 103 ? -2.857 -5.16 0.273 1 97.81 103 ASP A C 1
ATOM 811 O O . ASP A 1 103 ? -2.158 -5.938 -0.383 1 97.81 103 ASP A O 1
ATOM 815 N N . ILE A 1 104 ? -4.07 -5.406 0.66 1 98.5 104 ILE A N 1
ATOM 816 C CA . ILE A 1 104 ? -4.707 -6.641 0.216 1 98.5 104 ILE A CA 1
ATOM 817 C C . ILE A 1 104 ? -4.738 -6.684 -1.311 1 98.5 104 ILE A C 1
ATOM 819 O O . ILE A 1 104 ? -4.336 -7.68 -1.916 1 98.5 104 ILE A O 1
ATOM 823 N N . CYS A 1 105 ? -5.188 -5.609 -1.935 1 98.56 105 CYS A N 1
ATOM 824 C CA . CYS A 1 105 ? -5.262 -5.559 -3.391 1 98.56 105 CYS A CA 1
ATOM 825 C C . CYS A 1 105 ? -3.877 -5.688 -4.012 1 98.56 105 CYS A C 1
ATOM 827 O O . CYS A 1 105 ? -3.715 -6.336 -5.047 1 98.56 105 CYS A O 1
ATOM 829 N N . GLY A 1 106 ? -2.902 -5.09 -3.41 1 98.19 106 GLY A N 1
ATOM 830 C CA . GLY A 1 106 ? -1.537 -5.215 -3.893 1 98.19 106 GLY A CA 1
ATOM 831 C C . GLY A 1 106 ? -1.013 -6.637 -3.836 1 98.19 106 GLY A C 1
ATOM 832 O O . GLY A 1 106 ? -0.473 -7.145 -4.824 1 98.19 106 GLY A O 1
ATOM 833 N N . ILE A 1 107 ? -1.187 -7.219 -2.723 1 98.44 107 ILE A N 1
ATOM 834 C CA . ILE A 1 107 ? -0.716 -8.578 -2.488 1 98.44 107 ILE A CA 1
ATOM 835 C C . ILE A 1 107 ? -1.432 -9.539 -3.434 1 98.44 107 ILE A C 1
ATOM 837 O O . ILE A 1 107 ? -0.793 -10.375 -4.082 1 98.44 107 ILE A O 1
ATOM 841 N N . ILE A 1 108 ? -2.748 -9.383 -3.58 1 98.38 108 ILE A N 1
ATOM 842 C CA . ILE A 1 108 ? -3.547 -10.273 -4.41 1 98.38 108 ILE A CA 1
ATOM 843 C C . ILE A 1 108 ? -3.23 -10.031 -5.887 1 98.38 108 ILE A C 1
ATOM 845 O O . ILE A 1 108 ? -3.211 -10.969 -6.688 1 98.38 108 ILE A O 1
ATOM 849 N N . SER A 1 109 ? -2.957 -8.797 -6.227 1 98.5 109 SER A N 1
ATOM 850 C CA . SER A 1 109 ? -2.59 -8.516 -7.609 1 98.5 109 SER A CA 1
ATOM 851 C C . SER A 1 109 ? -1.267 -9.18 -7.977 1 98.5 109 SER A C 1
ATOM 853 O O . SER A 1 109 ? -1.086 -9.633 -9.109 1 98.5 109 SER A O 1
ATOM 855 N N . GLY A 1 110 ? -0.299 -9.164 -7.051 1 98.12 110 GLY A N 1
ATOM 856 C CA . GLY A 1 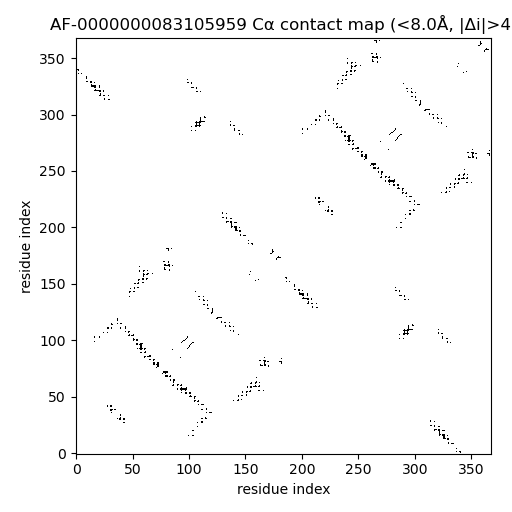110 ? 0.943 -9.891 -7.27 1 98.12 110 GLY A CA 1
ATOM 857 C C . GLY A 1 110 ? 0.738 -11.375 -7.488 1 98.12 110 GLY A C 1
ATOM 858 O O . GLY A 1 110 ? 1.3 -11.961 -8.422 1 98.12 110 GLY A O 1
ATOM 859 N N . ALA A 1 111 ? -0.038 -11.969 -6.613 1 97.69 111 ALA A N 1
ATOM 860 C CA . ALA A 1 111 ? -0.375 -13.383 -6.746 1 97.69 111 ALA A CA 1
ATOM 861 C C . ALA A 1 111 ? -1.097 -13.648 -8.062 1 97.69 111 ALA A C 1
ATOM 863 O O . ALA A 1 111 ? -0.811 -14.641 -8.75 1 97.69 111 ALA A O 1
ATOM 864 N N . ALA A 1 112 ? -2.016 -12.734 -8.383 1 97.69 112 ALA A N 1
ATOM 865 C CA . ALA A 1 112 ? -2.75 -12.844 -9.641 1 97.69 112 ALA A CA 1
ATOM 866 C C . ALA A 1 112 ? -1.8 -12.797 -10.836 1 97.69 112 ALA A C 1
ATOM 868 O O . ALA A 1 112 ? -1.976 -13.531 -11.805 1 97.69 112 ALA A O 1
ATOM 869 N N . GLY A 1 113 ? -0.847 -11.898 -10.75 1 97.81 113 GLY A N 1
ATOM 870 C CA . GLY A 1 113 ? 0.162 -11.828 -11.797 1 97.81 113 GLY A CA 1
ATOM 871 C C . GLY A 1 113 ? 0.893 -13.141 -12.008 1 97.81 113 GLY A C 1
ATOM 872 O O . GLY A 1 113 ? 1.151 -13.539 -13.148 1 97.81 113 GLY A O 1
ATOM 873 N N . SER A 1 114 ? 1.223 -13.844 -10.945 1 96.31 114 SER A N 1
ATOM 874 C CA . SER A 1 114 ? 1.911 -15.133 -11.023 1 96.31 114 SER A CA 1
ATOM 875 C C . SER A 1 114 ? 1.032 -16.188 -11.68 1 96.31 114 SER A C 1
ATOM 877 O O . SER A 1 114 ? 1.521 -17.016 -12.445 1 96.31 114 SER A O 1
ATOM 879 N N . ILE A 1 115 ? -0.249 -16.172 -11.344 1 95.69 115 ILE A N 1
ATOM 880 C CA . ILE A 1 115 ? -1.185 -17.109 -11.953 1 95.69 115 ILE A CA 1
ATOM 881 C C . ILE A 1 115 ? -1.22 -16.891 -13.469 1 95.69 115 ILE A C 1
ATOM 883 O O . ILE A 1 115 ? -1.182 -17.844 -14.234 1 95.69 115 ILE A O 1
ATOM 887 N N . ILE A 1 116 ? -1.29 -15.656 -13.859 1 97.31 116 ILE A N 1
ATOM 888 C CA . ILE A 1 116 ? -1.354 -15.32 -15.281 1 97.31 116 ILE A CA 1
ATOM 889 C C . ILE A 1 116 ? -0.078 -15.789 -15.977 1 97.31 116 ILE A C 1
ATOM 891 O O . ILE A 1 116 ? -0.137 -16.391 -17.047 1 97.31 116 ILE A O 1
ATOM 895 N N . VAL A 1 117 ? 1.048 -15.508 -15.367 1 96.56 117 VAL A N 1
ATOM 896 C CA . VAL A 1 117 ? 2.328 -15.906 -15.945 1 96.56 117 VAL A CA 1
ATOM 897 C C . VAL A 1 117 ? 2.381 -17.422 -16.078 1 96.56 117 VAL A C 1
ATOM 899 O O . VAL A 1 117 ? 2.84 -17.938 -17.109 1 96.56 117 VAL A O 1
ATOM 902 N N . PHE A 1 118 ? 1.894 -18.156 -15.109 1 93.31 118 PHE A N 1
ATOM 903 C CA . PHE A 1 118 ? 1.859 -19.609 -15.156 1 93.31 118 PHE A CA 1
ATOM 904 C C . PHE A 1 118 ? 0.96 -20.094 -16.297 1 93.31 118 PHE A C 1
ATOM 906 O O . PHE A 1 118 ? 1.32 -21.016 -17.031 1 93.31 118 PHE A O 1
ATOM 913 N N . LYS A 1 119 ? -0.141 -19.5 -16.438 1 94.5 119 LYS A N 1
ATOM 914 C CA . LYS A 1 119 ? -1.065 -19.875 -17.5 1 94.5 11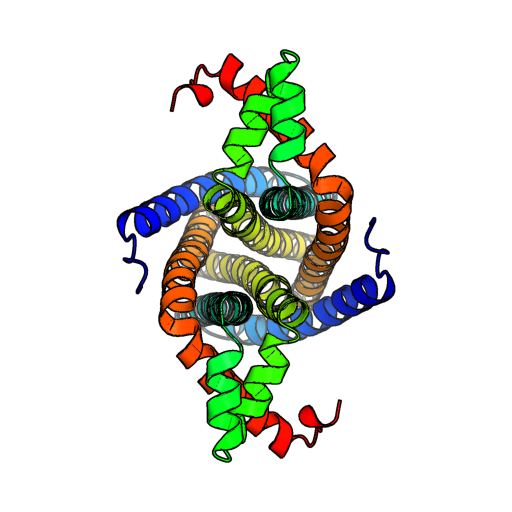9 LYS A CA 1
ATOM 915 C C . LYS A 1 119 ? -0.45 -19.641 -18.875 1 94.5 119 LYS A C 1
ATOM 917 O O . LYS A 1 119 ? -0.612 -20.453 -19.797 1 94.5 119 LYS A O 1
ATOM 922 N N . ILE A 1 120 ? 0.188 -18.484 -18.984 1 95.5 120 ILE A N 1
ATOM 923 C CA . ILE A 1 120 ? 0.807 -18.125 -20.266 1 95.5 120 ILE A CA 1
ATOM 924 C C . ILE A 1 120 ? 1.926 -19.109 -20.594 1 95.5 120 ILE A C 1
ATOM 926 O O . ILE A 1 120 ? 2.018 -19.594 -21.719 1 95.5 120 ILE A O 1
ATOM 930 N N . THR A 1 121 ? 2.748 -19.375 -19.578 1 94 121 THR A N 1
ATOM 931 C CA . THR A 1 121 ? 3.893 -20.25 -19.812 1 94 121 THR A CA 1
ATOM 932 C C . THR A 1 121 ? 3.434 -21.672 -20.125 1 94 121 THR A C 1
ATOM 934 O O . THR A 1 121 ? 4.043 -22.359 -20.953 1 94 121 THR A O 1
ATOM 937 N N . ASN A 1 122 ? 2.41 -22.141 -19.516 1 90.88 122 ASN A N 1
ATOM 938 C CA . ASN A 1 122 ? 1.88 -23.469 -19.781 1 90.88 122 ASN A CA 1
ATOM 939 C C . ASN A 1 122 ? 1.178 -23.531 -21.125 1 90.88 122 ASN A C 1
ATOM 941 O O . ASN A 1 122 ? 1.278 -24.547 -21.844 1 90.88 122 ASN A O 1
ATOM 945 N N . PHE A 1 123 ? 0.462 -22.5 -21.438 1 91.88 123 PHE A N 1
ATOM 946 C CA . PHE A 1 123 ? -0.301 -22.484 -22.688 1 91.88 123 PHE A CA 1
ATOM 947 C C . PHE A 1 123 ? 0.628 -22.375 -23.891 1 91.88 123 PHE A C 1
ATOM 949 O O . PHE A 1 123 ? 0.436 -23.062 -24.891 1 91.88 123 PHE A O 1
ATOM 956 N N . TYR A 1 124 ? 1.67 -21.547 -23.812 1 92.81 124 TYR A N 1
ATOM 957 C CA . TYR A 1 124 ? 2.543 -21.281 -24.953 1 92.81 124 TYR A CA 1
ATOM 958 C C . TYR A 1 124 ? 3.846 -22.062 -24.828 1 92.81 124 TYR A C 1
ATOM 960 O O . TYR A 1 124 ? 4.73 -21.938 -25.688 1 92.81 124 TYR A O 1
ATOM 968 N N . ASN A 1 125 ? 4.062 -22.797 -23.844 1 91.38 125 ASN A N 1
ATOM 969 C CA . ASN A 1 125 ? 5.246 -23.609 -23.594 1 91.38 125 ASN A CA 1
ATOM 970 C C . ASN A 1 125 ? 6.512 -22.75 -23.547 1 91.38 125 ASN A C 1
ATOM 972 O O . ASN A 1 125 ? 7.496 -23.062 -24.219 1 91.38 125 ASN A O 1
ATOM 976 N N . ILE A 1 126 ? 6.363 -21.672 -22.859 1 89.5 126 ILE A N 1
ATOM 977 C CA . ILE A 1 126 ? 7.492 -20.781 -22.641 1 89.5 126 ILE A CA 1
ATOM 978 C C . ILE A 1 126 ? 8.25 -21.188 -21.375 1 89.5 126 ILE A C 1
ATOM 980 O O . ILE A 1 126 ? 7.645 -21.438 -20.344 1 89.5 126 ILE A O 1
ATOM 984 N N . LYS A 1 127 ? 9.602 -21.281 -21.562 1 85.81 127 LYS A N 1
ATOM 985 C CA . LYS A 1 127 ? 10.406 -21.766 -20.438 1 85.81 127 LYS A CA 1
ATOM 986 C C . LYS A 1 127 ? 10.836 -20.609 -19.547 1 85.81 127 LYS A C 1
ATOM 988 O O . LYS A 1 127 ? 11.164 -20.812 -18.375 1 85.81 127 LYS A O 1
ATOM 993 N N . GLU A 1 128 ? 10.758 -19.422 -19.953 1 89.81 128 GLU A N 1
ATOM 994 C CA . GLU A 1 128 ? 11.297 -18.297 -19.203 1 89.81 128 GLU A CA 1
ATOM 995 C C . GLU A 1 128 ? 10.258 -17.734 -18.234 1 89.81 128 GLU A C 1
ATOM 997 O O . GLU A 1 128 ? 9.828 -16.578 -18.375 1 89.81 128 GLU A O 1
ATOM 1002 N N . LEU A 1 129 ? 9.984 -18.453 -17.172 1 90.38 129 LEU A N 1
ATOM 1003 C CA . LEU A 1 129 ? 9 -18.094 -16.156 1 90.38 129 LEU A CA 1
ATOM 1004 C C . LEU A 1 129 ? 9.469 -16.875 -15.352 1 90.38 129 LEU A C 1
ATOM 1006 O O . LEU A 1 129 ? 8.688 -15.969 -15.086 1 90.38 129 LEU A O 1
ATOM 1010 N N . THR A 1 130 ? 10.781 -16.812 -15.094 1 92.38 130 THR A N 1
ATOM 1011 C CA . THR A 1 130 ? 11.328 -15.758 -14.258 1 92.38 130 THR A CA 1
ATOM 1012 C C . THR A 1 130 ? 11.234 -14.406 -14.953 1 92.38 130 THR A C 1
ATOM 1014 O O . THR A 1 130 ? 10.773 -13.43 -14.367 1 92.38 130 THR A O 1
ATOM 1017 N N . THR A 1 131 ? 11.594 -14.375 -16.219 1 94.38 131 THR A N 1
ATOM 1018 C CA . THR A 1 131 ? 11.57 -13.133 -16.984 1 94.38 131 THR A CA 1
ATOM 1019 C C . THR A 1 131 ? 10.148 -12.594 -17.094 1 94.38 131 THR A C 1
ATOM 1021 O O . THR A 1 131 ? 9.914 -11.398 -16.906 1 94.38 131 THR A O 1
ATOM 1024 N N . LEU A 1 132 ? 9.203 -13.445 -17.359 1 95.69 132 LEU A N 1
ATOM 1025 C CA . LEU A 1 132 ? 7.812 -13.023 -17.5 1 95.69 132 LEU A CA 1
ATOM 1026 C C . LEU A 1 132 ? 7.25 -12.539 -16.172 1 95.69 132 LEU A C 1
ATOM 1028 O O . LEU A 1 132 ? 6.496 -11.562 -16.125 1 95.69 132 LEU A O 1
ATOM 1032 N N . SER A 1 133 ? 7.586 -13.258 -15.109 1 96.69 133 SER A N 1
ATOM 1033 C CA . SER A 1 133 ? 7.113 -12.898 -13.781 1 96.69 133 SER A CA 1
ATOM 1034 C C . SER A 1 133 ? 7.629 -11.523 -13.359 1 96.69 133 SER A C 1
ATOM 1036 O O . SER A 1 133 ? 6.895 -10.727 -12.773 1 96.69 133 SER A O 1
ATOM 1038 N N . VAL A 1 134 ? 8.875 -11.211 -13.656 1 96.94 134 VAL A N 1
ATOM 1039 C CA . VAL A 1 134 ? 9.523 -9.953 -13.305 1 96.94 134 VAL A CA 1
ATOM 1040 C C . VAL A 1 134 ? 8.883 -8.805 -14.078 1 96.94 134 VAL A C 1
ATOM 1042 O O . VAL A 1 134 ? 8.578 -7.754 -13.508 1 96.94 134 VAL A O 1
ATOM 1045 N N . VAL A 1 135 ? 8.633 -8.977 -15.32 1 97.38 135 VAL A N 1
ATOM 1046 C CA . VAL A 1 135 ? 8.008 -7.957 -16.156 1 97.38 135 VAL A CA 1
ATOM 1047 C C . VAL A 1 135 ? 6.574 -7.715 -15.703 1 97.38 135 VAL A C 1
ATOM 1049 O O . VAL A 1 135 ? 6.121 -6.57 -15.648 1 97.38 135 VAL A O 1
ATOM 1052 N N . MET A 1 136 ? 5.887 -8.805 -15.383 1 98.12 136 MET A N 1
ATOM 1053 C CA . MET A 1 136 ? 4.52 -8.688 -14.883 1 98.12 136 MET A CA 1
ATOM 1054 C C . MET A 1 136 ? 4.477 -7.879 -13.594 1 98.12 136 MET A C 1
ATOM 1056 O O . MET A 1 136 ? 3.609 -7.02 -13.422 1 98.12 136 MET A O 1
ATOM 1060 N N . SER A 1 137 ? 5.426 -8.164 -12.719 1 98.06 137 SER A N 1
ATOM 1061 C CA . SER A 1 137 ? 5.488 -7.406 -11.469 1 98.06 137 SER A CA 1
ATOM 1062 C C . SER A 1 137 ? 5.711 -5.918 -11.734 1 98.06 137 SER A C 1
ATOM 1064 O O . SER A 1 137 ? 5.133 -5.07 -11.062 1 98.06 137 SER A O 1
ATOM 1066 N N . GLY A 1 138 ? 6.586 -5.602 -12.656 1 98.5 138 GLY A N 1
ATOM 1067 C CA . GLY A 1 138 ? 6.805 -4.219 -13.055 1 98.5 138 GLY A CA 1
ATOM 1068 C C . GLY A 1 138 ? 5.551 -3.545 -13.578 1 98.5 138 GLY A C 1
ATOM 1069 O O . GLY A 1 138 ? 5.254 -2.406 -13.203 1 98.5 138 GLY A O 1
ATOM 1070 N N . PHE A 1 139 ? 4.82 -4.266 -14.367 1 98.5 139 PHE A N 1
ATOM 1071 C CA . PHE A 1 139 ? 3.592 -3.729 -14.945 1 98.5 139 PHE A CA 1
ATOM 1072 C C . PHE A 1 139 ? 2.551 -3.469 -13.867 1 98.5 139 PHE A C 1
ATOM 1074 O O . PHE A 1 139 ? 1.915 -2.414 -13.852 1 98.5 139 PHE A O 1
ATOM 1081 N N . ILE A 1 140 ? 2.367 -4.426 -12.984 1 98.75 140 ILE A N 1
ATOM 1082 C CA . ILE A 1 140 ? 1.382 -4.297 -11.922 1 98.75 140 ILE A CA 1
ATOM 1083 C C . ILE A 1 140 ? 1.752 -3.125 -11.016 1 98.75 140 ILE A C 1
ATOM 1085 O O . ILE A 1 140 ? 0.903 -2.293 -10.688 1 98.75 140 ILE A O 1
ATOM 1089 N N . ALA A 1 141 ? 3.033 -3.049 -10.672 1 98.56 141 ALA A N 1
ATOM 1090 C CA . ALA A 1 141 ? 3.492 -1.995 -9.773 1 98.56 141 ALA A CA 1
ATOM 1091 C C . ALA A 1 141 ? 3.318 -0.618 -10.406 1 98.56 141 ALA A C 1
ATOM 1093 O O . ALA A 1 141 ? 2.852 0.318 -9.758 1 98.56 141 ALA A O 1
ATOM 1094 N N . SER A 1 142 ? 3.674 -0.516 -11.633 1 98.31 142 SER A N 1
ATOM 1095 C CA . SER A 1 142 ? 3.607 0.772 -12.32 1 98.31 142 SER A CA 1
ATOM 1096 C C . SER A 1 142 ? 2.164 1.229 -12.5 1 98.31 142 SER A C 1
ATOM 1098 O O . SER A 1 142 ? 1.854 2.41 -12.328 1 98.31 142 SER A O 1
ATOM 1100 N N . LEU A 1 143 ? 1.295 0.323 -12.828 1 98.38 143 LEU A N 1
ATOM 1101 C CA . LEU A 1 143 ? -0.121 0.646 -12.961 1 98.38 143 LEU A CA 1
ATOM 1102 C C . LEU A 1 143 ? -0.72 1.046 -11.617 1 98.38 143 LEU A C 1
ATOM 1104 O O . LEU A 1 143 ? -1.538 1.966 -11.547 1 98.38 143 LEU A O 1
ATOM 1108 N N . THR A 1 144 ? -0.335 0.329 -10.609 1 98.62 144 THR A N 1
ATOM 1109 C CA . THR A 1 144 ? -0.844 0.609 -9.266 1 98.62 144 THR A CA 1
ATOM 1110 C C . THR A 1 144 ? -0.385 1.984 -8.789 1 98.62 144 THR A C 1
ATOM 1112 O O . THR A 1 144 ? -1.207 2.826 -8.422 1 98.62 144 THR A O 1
ATOM 1115 N N . VAL A 1 145 ? 0.93 2.246 -8.836 1 98 145 VAL A N 1
ATOM 1116 C CA . VAL A 1 145 ? 1.495 3.49 -8.328 1 98 145 VAL A CA 1
ATOM 1117 C C . VAL A 1 145 ? 1.085 4.652 -9.227 1 98 145 VAL A C 1
ATOM 1119 O O . VAL A 1 145 ? 0.772 5.742 -8.742 1 98 145 VAL A O 1
ATOM 1122 N N . GLY A 1 146 ? 1.121 4.484 -10.492 1 97.56 146 GLY A N 1
ATOM 1123 C CA . GLY A 1 146 ? 0.62 5.5 -11.406 1 97.56 146 GLY A CA 1
ATOM 1124 C C . GLY A 1 146 ? -0.845 5.824 -11.188 1 97.56 146 GLY A C 1
ATOM 1125 O O . GLY A 1 146 ? -1.234 6.996 -11.203 1 97.56 146 GLY A O 1
ATOM 1126 N N . GLY A 1 147 ? -1.645 4.777 -11.062 1 97.69 147 GLY A N 1
ATOM 1127 C CA . GLY A 1 147 ? -3.051 4.969 -10.742 1 97.69 147 GLY A CA 1
ATOM 1128 C C . GLY A 1 147 ? -3.27 5.73 -9.445 1 97.69 147 GLY A C 1
ATOM 1129 O O . GLY A 1 147 ? -4.121 6.617 -9.383 1 97.69 147 GLY A O 1
ATOM 1130 N N . LYS A 1 148 ? -2.508 5.363 -8.453 1 97 148 LYS A N 1
ATOM 1131 C CA . LYS A 1 148 ? -2.602 6.039 -7.164 1 97 148 LYS A CA 1
ATOM 1132 C C . LYS A 1 148 ? -2.207 7.508 -7.285 1 97 148 LYS A C 1
ATOM 1134 O O . LYS A 1 148 ? -2.797 8.375 -6.633 1 97 148 LYS A O 1
ATOM 1139 N N . ALA A 1 149 ? -1.172 7.824 -8.055 1 96.12 149 ALA A N 1
ATOM 1140 C CA . ALA A 1 149 ? -0.74 9.203 -8.266 1 96.12 149 ALA A CA 1
ATOM 1141 C C . ALA A 1 149 ? -1.854 10.039 -8.891 1 96.12 149 ALA A C 1
ATOM 1143 O O . ALA A 1 149 ? -2.104 11.172 -8.461 1 96.12 149 ALA A O 1
ATOM 1144 N N . ILE A 1 150 ? -2.498 9.453 -9.828 1 96.81 150 ILE A N 1
ATOM 1145 C CA . ILE A 1 150 ? -3.645 10.117 -10.438 1 96.81 150 ILE A CA 1
ATOM 1146 C C . ILE A 1 150 ? -4.762 10.266 -9.406 1 96.81 150 ILE A C 1
ATOM 1148 O O . ILE A 1 150 ? -5.363 11.336 -9.281 1 96.81 150 ILE A O 1
ATOM 1152 N N . GLY A 1 151 ? -5.02 9.203 -8.742 1 96.62 151 GLY A N 1
ATOM 1153 C CA . GLY A 1 151 ? -6.051 9.211 -7.723 1 96.62 151 GLY A CA 1
ATOM 1154 C C . GLY A 1 151 ? -5.828 10.258 -6.652 1 96.62 151 GLY A C 1
ATOM 1155 O O . GLY A 1 151 ? -6.777 10.891 -6.184 1 96.62 151 GLY A O 1
ATOM 1156 N N . LYS A 1 152 ? -4.578 10.414 -6.281 1 94.81 152 LYS A N 1
ATOM 1157 C CA . LYS A 1 152 ? -4.234 11.406 -5.27 1 94.81 152 LYS A CA 1
ATOM 1158 C C . LYS A 1 152 ? -4.566 12.82 -5.742 1 94.81 152 LYS A C 1
ATOM 1160 O O . LYS A 1 152 ? -5.094 13.625 -4.98 1 94.81 152 LYS A O 1
ATOM 1165 N N . GLU A 1 153 ? -4.266 13.094 -6.949 1 94.62 153 GLU A N 1
ATOM 1166 C CA . GLU A 1 153 ? -4.621 14.398 -7.516 1 94.62 153 GLU A CA 1
ATOM 1167 C C . GLU A 1 153 ? -6.133 14.609 -7.504 1 94.62 153 GLU A C 1
ATOM 1169 O O . GLU A 1 153 ? -6.609 15.688 -7.141 1 94.62 153 GLU A O 1
ATOM 1174 N N . ILE A 1 154 ? -6.812 13.617 -7.828 1 96.25 154 ILE A N 1
ATOM 1175 C CA . ILE A 1 154 ? -8.273 13.672 -7.859 1 96.25 154 ILE A CA 1
ATOM 1176 C C . ILE A 1 154 ? -8.812 13.836 -6.441 1 96.25 154 ILE A C 1
ATOM 1178 O O . ILE A 1 154 ? -9.703 14.648 -6.195 1 96.25 154 ILE A O 1
ATOM 1182 N N . ALA A 1 155 ? -8.258 13.094 -5.551 1 97.12 155 ALA A N 1
ATOM 1183 C CA . ALA A 1 155 ? -8.703 13.102 -4.16 1 97.12 155 ALA A CA 1
ATOM 1184 C C . ALA A 1 155 ? -8.555 14.492 -3.539 1 97.12 155 ALA A C 1
ATOM 1186 O O . ALA A 1 155 ? -9.445 14.953 -2.826 1 97.12 155 ALA A O 1
ATOM 1187 N N . ILE A 1 156 ? -7.477 15.133 -3.82 1 93.88 156 ILE A N 1
ATOM 1188 C CA . ILE A 1 156 ? -7.188 16.438 -3.229 1 93.88 156 ILE A CA 1
ATOM 1189 C C . ILE A 1 156 ? -8.07 17.5 -3.875 1 93.88 156 ILE A C 1
ATOM 1191 O O . ILE A 1 156 ? -8.633 18.359 -3.184 1 93.88 156 ILE A O 1
ATOM 1195 N N . ASN A 1 157 ? -8.273 17.406 -5.168 1 95.19 157 ASN A N 1
ATOM 1196 C CA . ASN A 1 157 ? -9.008 18.453 -5.887 1 95.19 157 ASN A CA 1
ATOM 1197 C C . ASN A 1 157 ? -10.516 18.281 -5.738 1 95.19 157 ASN A C 1
ATOM 1199 O O . ASN A 1 157 ? -11.266 19.25 -5.816 1 95.19 157 ASN A O 1
ATOM 1203 N N . TYR A 1 158 ? -10.914 17.031 -5.488 1 97.25 158 TYR A N 1
ATOM 1204 C CA . TYR A 1 158 ? -12.344 16.75 -5.438 1 97.25 158 TYR A CA 1
ATOM 1205 C C . TYR A 1 158 ? -12.719 16.062 -4.133 1 97.25 158 TYR A C 1
ATOM 1207 O O . TYR A 1 158 ? -13.578 15.18 -4.117 1 97.25 158 TYR A O 1
ATOM 1215 N N . SER A 1 159 ? -12.039 16.406 -3.09 1 97.56 159 SER A N 1
ATOM 1216 C CA . SER A 1 159 ? -12.242 15.742 -1.808 1 97.56 159 SER A CA 1
ATOM 1217 C C . SER A 1 159 ? -13.688 15.898 -1.33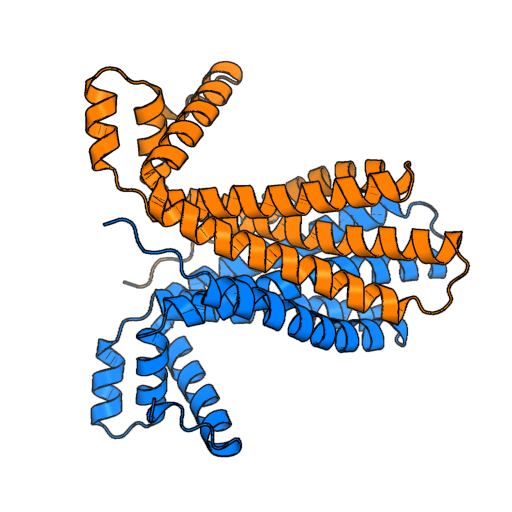1 1 97.56 159 SER A C 1
ATOM 1219 O O . SER A 1 159 ? -14.281 14.945 -0.827 1 97.56 159 SER A O 1
ATOM 1221 N N . LYS A 1 160 ? -14.312 17.078 -1.566 1 97.56 160 LYS A N 1
ATOM 1222 C CA . LYS A 1 160 ? -15.688 17.328 -1.136 1 97.56 160 LYS A CA 1
ATOM 1223 C C . LYS A 1 160 ? -16.656 16.391 -1.847 1 97.56 160 LYS A C 1
ATOM 1225 O O . LYS A 1 160 ? -17.484 15.727 -1.202 1 97.56 160 LYS A O 1
ATOM 1230 N N . ASN A 1 161 ? -16.547 16.312 -3.143 1 97.75 161 ASN A N 1
ATOM 1231 C CA . ASN A 1 161 ? -17.422 15.469 -3.941 1 97.75 161 ASN A CA 1
ATOM 1232 C C . ASN A 1 161 ? -17.234 13.992 -3.592 1 97.75 161 ASN A C 1
ATOM 1234 O O . ASN A 1 161 ? -18.219 13.258 -3.455 1 97.75 161 ASN A O 1
ATOM 1238 N N . ILE A 1 162 ? -16.031 13.594 -3.447 1 98.19 162 ILE A N 1
ATOM 1239 C CA . ILE A 1 162 ? -15.734 12.195 -3.146 1 98.19 162 ILE A CA 1
ATOM 1240 C C . ILE A 1 162 ? -16.328 11.82 -1.793 1 98.19 162 ILE A C 1
ATOM 1242 O O . ILE A 1 162 ? -16.969 10.773 -1.657 1 98.19 162 ILE A O 1
ATOM 1246 N N . MET A 1 163 ? -16.125 12.648 -0.858 1 98 163 MET A N 1
ATOM 1247 C CA . MET A 1 163 ? -16.641 12.352 0.476 1 98 163 MET A CA 1
ATOM 1248 C C . MET A 1 163 ? -18.172 12.359 0.487 1 98 163 MET A C 1
ATOM 1250 O O . MET A 1 163 ? -18.797 11.586 1.217 1 98 163 MET A O 1
ATOM 1254 N N . TYR A 1 164 ? -18.75 13.242 -0.311 1 97.75 164 TYR A N 1
ATOM 1255 C CA . TYR A 1 164 ? -20.203 13.273 -0.386 1 97.75 164 TYR A CA 1
ATOM 1256 C C . TYR A 1 164 ? -20.75 11.938 -0.891 1 97.75 164 TYR A C 1
ATOM 1258 O O . TYR A 1 164 ? -21.656 11.352 -0.275 1 97.75 164 TYR A O 1
ATOM 1266 N N . TYR A 1 165 ? -20.219 11.484 -1.946 1 97.81 165 TYR A N 1
ATOM 1267 C CA . TYR A 1 165 ? -20.703 10.234 -2.523 1 97.81 165 TYR A CA 1
ATOM 1268 C C . TYR A 1 165 ? -20.344 9.047 -1.64 1 97.81 165 TYR A C 1
ATOM 1270 O O . TYR A 1 165 ? -21.109 8.078 -1.556 1 97.81 165 TYR A O 1
ATOM 1278 N N . THR A 1 166 ? -19.203 9.125 -1.059 1 97.56 166 THR A N 1
ATOM 1279 C CA . THR A 1 166 ? -18.859 8.07 -0.117 1 97.56 166 THR A CA 1
ATOM 1280 C C . THR A 1 166 ? -19.859 8.016 1.033 1 97.56 166 THR A C 1
ATOM 1282 O O . THR A 1 166 ? -20.281 6.93 1.447 1 97.56 166 THR A O 1
ATOM 1285 N N . GLY A 1 167 ? -20.172 9.18 1.547 1 97.12 167 GLY A N 1
ATOM 1286 C CA . GLY A 1 167 ? -21.203 9.25 2.574 1 97.12 167 GLY A CA 1
ATOM 1287 C C . GLY A 1 167 ? -22.531 8.664 2.131 1 97.12 167 GLY A C 1
ATOM 1288 O O . GLY A 1 167 ? -23.188 7.965 2.898 1 97.12 167 GLY A O 1
ATOM 1289 N N . LYS A 1 168 ? -22.859 8.922 0.908 1 97.06 168 LYS A N 1
ATOM 1290 C CA . LYS A 1 168 ? -24.109 8.406 0.342 1 97.06 168 LYS A CA 1
ATOM 1291 C C . LYS A 1 168 ? -24.094 6.883 0.282 1 97.06 168 LYS A C 1
ATOM 1293 O O . LYS A 1 168 ? -25.109 6.234 0.585 1 97.06 168 LYS A O 1
ATOM 1298 N N . ILE A 1 169 ? -23.062 6.371 -0.07 1 96.81 169 ILE A N 1
ATOM 1299 C CA . ILE A 1 169 ? -22.922 4.922 -0.18 1 96.81 169 ILE A CA 1
ATOM 1300 C C . ILE A 1 169 ? -23 4.289 1.208 1 96.81 169 ILE A C 1
ATOM 1302 O O . ILE A 1 169 ? -23.672 3.275 1.401 1 96.81 169 ILE A O 1
ATOM 1306 N N . VAL A 1 170 ? -22.281 4.867 2.145 1 95.81 170 VAL A N 1
ATOM 1307 C CA . VAL A 1 170 ? -22.281 4.359 3.512 1 95.81 170 VAL A CA 1
ATOM 1308 C C . VAL A 1 170 ? -23.703 4.434 4.078 1 95.81 170 VAL A C 1
ATOM 1310 O O . VAL A 1 170 ? -24.156 3.512 4.766 1 95.81 170 VAL A O 1
ATOM 1313 N N . MET A 1 171 ? -24.375 5.496 3.752 1 94.88 171 MET A N 1
ATOM 1314 C CA . MET A 1 171 ? -25.766 5.66 4.172 1 94.88 171 MET A CA 1
ATOM 1315 C C . MET A 1 171 ? -26.625 4.543 3.611 1 94.88 171 MET A C 1
ATOM 1317 O O . MET A 1 171 ? -27.469 3.98 4.328 1 94.88 171 MET A O 1
ATOM 1321 N N . PHE A 1 172 ? -26.453 4.242 2.381 1 95.69 172 PHE A N 1
ATOM 1322 C CA . PHE A 1 172 ? -27.203 3.188 1.727 1 95.69 172 PHE A CA 1
ATOM 1323 C C . PHE A 1 172 ? -27 1.854 2.438 1 95.69 172 PHE A C 1
ATOM 1325 O O . PHE A 1 172 ? -27.984 1.157 2.746 1 95.69 172 PHE A O 1
ATOM 1332 N N . PHE A 1 173 ? -25.766 1.528 2.766 1 93.25 173 PHE A N 1
ATOM 1333 C CA . PHE A 1 173 ? -25.469 0.255 3.412 1 93.25 173 PHE A CA 1
ATOM 1334 C C . PHE A 1 173 ? -25.938 0.262 4.863 1 93.25 173 PHE A C 1
ATOM 1336 O O . PHE A 1 173 ? -26.359 -0.77 5.391 1 93.25 173 PHE A O 1
ATOM 1343 N N . ASP A 1 174 ? -25.781 1.409 5.434 1 91.88 174 ASP A N 1
ATOM 1344 C CA . ASP A 1 174 ? -26.25 1.522 6.809 1 91.88 174 ASP A CA 1
ATOM 1345 C C . ASP A 1 174 ? -27.75 1.261 6.895 1 91.88 174 ASP A C 1
ATOM 1347 O O . ASP A 1 174 ? -28.219 0.548 7.793 1 91.88 174 ASP A O 1
ATOM 1351 N N . ASN A 1 175 ? -28.484 1.804 6.008 1 91.75 175 ASN A N 1
ATOM 1352 C CA . ASN A 1 175 ? -29.922 1.639 5.977 1 91.75 175 ASN A CA 1
ATOM 1353 C C . ASN A 1 175 ? -30.328 0.21 5.613 1 91.75 175 ASN A C 1
ATOM 1355 O O . ASN A 1 175 ? -31.281 -0.331 6.164 1 91.75 175 ASN A O 1
ATOM 1359 N N . LYS A 1 176 ? -29.547 -0.325 4.789 1 92.25 176 LYS A N 1
ATOM 1360 C CA . LYS A 1 176 ? -29.875 -1.674 4.332 1 92.25 176 LYS A CA 1
ATOM 1361 C C . LYS A 1 176 ? -29.516 -2.713 5.391 1 92.25 176 LYS A C 1
ATOM 1363 O O . LYS A 1 176 ? -30.234 -3.695 5.574 1 92.25 176 LYS A O 1
ATOM 1368 N N . LEU A 1 177 ? -28.406 -2.457 6.125 1 91 177 LEU A N 1
ATOM 1369 C CA . LEU A 1 177 ? -27.922 -3.447 7.078 1 91 177 LEU A CA 1
ATOM 1370 C C . LEU A 1 177 ? -28.297 -3.062 8.508 1 91 177 LEU A C 1
ATOM 1372 O O . LEU A 1 177 ? -28.031 -3.818 9.445 1 91 177 LEU A O 1
ATOM 1376 N N . ASN A 1 178 ? -28.859 -1.995 8.68 1 87.06 178 ASN A N 1
ATOM 1377 C CA . ASN A 1 178 ? -29.281 -1.498 9.992 1 87.06 178 ASN A CA 1
ATOM 1378 C C . ASN A 1 178 ? -28.109 -1.432 10.969 1 87.06 178 ASN A C 1
ATOM 1380 O O . ASN A 1 178 ? -28.203 -1.942 12.086 1 87.06 178 ASN A O 1
ATOM 1384 N N . LEU A 1 179 ? -27.047 -0.771 10.562 1 82.94 179 LEU A N 1
ATOM 1385 C CA . LEU A 1 179 ? -25.828 -0.717 11.367 1 82.94 179 LEU A CA 1
ATOM 1386 C C . LEU A 1 179 ? -25.875 0.457 12.336 1 82.94 179 LEU A C 1
ATOM 1388 O O . LEU A 1 179 ? -25.156 0.471 13.336 1 82.94 179 LEU A O 1
ATOM 1392 N N . LYS A 1 180 ? -26.688 1.338 12.172 1 82.88 180 LYS A N 1
ATOM 1393 C CA . LYS A 1 180 ? -26.859 2.518 13.008 1 82.88 180 LYS A CA 1
ATOM 1394 C C . LYS A 1 180 ? -25.531 3.244 13.219 1 82.88 180 LYS A C 1
ATOM 1396 O O . LYS A 1 180 ? -25.156 3.533 14.352 1 82.88 180 LYS A O 1
ATOM 1401 N N . ILE A 1 181 ? -24.891 3.582 12.219 1 81 181 ILE A N 1
ATOM 1402 C CA . ILE A 1 181 ? -23.578 4.215 12.227 1 81 181 ILE A CA 1
ATOM 1403 C C . ILE A 1 181 ? -23.672 5.598 12.867 1 81 181 ILE A C 1
ATOM 1405 O O . ILE A 1 181 ? -22.797 5.996 13.625 1 81 181 ILE A O 1
ATOM 1409 N N . LEU A 1 182 ? -24.734 6.262 12.664 1 80.06 182 LEU A N 1
ATOM 1410 C CA . LEU A 1 182 ? -24.891 7.625 13.164 1 80.06 182 LEU A CA 1
ATOM 1411 C C . LEU A 1 182 ? -25.172 7.633 14.656 1 80.06 182 LEU A C 1
ATOM 1413 O O . LEU A 1 182 ? -25.031 8.664 15.32 1 80.06 182 LEU A O 1
ATOM 1417 N N . ASP A 1 183 ? -25.516 6.566 15.117 1 72.25 183 ASP A N 1
ATOM 1418 C CA . ASP A 1 183 ? -25.875 6.52 16.531 1 72.25 183 ASP A CA 1
ATOM 1419 C C . ASP A 1 183 ? -24.625 6.316 17.406 1 72.25 183 ASP A C 1
ATOM 1421 O O . ASP A 1 183 ? -24.672 6.535 18.609 1 72.25 183 ASP A O 1
ATOM 1425 N N . LYS A 1 184 ? -23.531 6.043 16.797 1 60.12 184 LYS A N 1
ATOM 1426 C CA . LYS A 1 184 ? -22.312 5.777 17.547 1 60.12 184 LYS A CA 1
ATOM 1427 C C . LYS A 1 184 ? -21.344 6.953 17.453 1 60.12 184 LYS A C 1
ATOM 1429 O O . LYS A 1 184 ? -21.344 7.691 16.469 1 60.12 184 LYS A O 1
ATOM 1434 N N . MET B 1 1 ? -8.094 26.719 -3.867 1 42.06 1 MET B N 1
ATOM 1435 C CA . MET B 1 1 ? -7.34 26.781 -5.113 1 42.06 1 MET B CA 1
ATOM 1436 C C . MET B 1 1 ? -7.023 25.391 -5.648 1 42.06 1 MET B C 1
ATOM 1438 O O . MET B 1 1 ? -6.523 24.547 -4.91 1 42.06 1 MET B O 1
ATOM 1442 N N . LYS B 1 2 ? -7.75 25.031 -6.684 1 53.59 2 LYS B N 1
ATOM 1443 C CA . LYS B 1 2 ? -7.566 23.766 -7.367 1 53.59 2 LYS B CA 1
ATOM 1444 C C . LYS B 1 2 ? -6.09 23.484 -7.637 1 53.59 2 LYS B C 1
ATOM 1446 O O . LYS B 1 2 ? -5.398 24.312 -8.227 1 53.59 2 LYS B O 1
ATOM 1451 N N . ALA B 1 3 ? -5.469 22.609 -6.887 1 60.91 3 ALA B N 1
ATOM 1452 C CA . ALA B 1 3 ? -4.059 22.297 -7.117 1 60.91 3 ALA B CA 1
ATOM 1453 C C . ALA B 1 3 ? -3.832 21.781 -8.531 1 60.91 3 ALA B C 1
ATOM 1455 O O . ALA B 1 3 ? -4.625 20.984 -9.039 1 60.91 3 ALA B O 1
ATOM 1456 N N . LYS B 1 4 ? -3.07 22.422 -9.445 1 69.38 4 LYS B N 1
ATOM 1457 C CA . LYS B 1 4 ? -2.732 22.016 -10.805 1 69.38 4 LYS B CA 1
ATOM 1458 C C . LYS B 1 4 ? -2.143 20.609 -10.82 1 69.38 4 LYS B C 1
ATOM 1460 O O . LYS B 1 4 ? -1.267 20.281 -10.016 1 69.38 4 LYS B O 1
ATOM 1465 N N . THR B 1 5 ? -2.795 19.781 -11.625 1 73.69 5 THR B N 1
ATOM 1466 C CA . THR B 1 5 ? -2.334 18.422 -11.797 1 73.69 5 THR B CA 1
ATOM 1467 C C . THR B 1 5 ? -0.932 18.391 -12.398 1 73.69 5 THR B C 1
ATOM 1469 O O . THR B 1 5 ? -0.686 19 -13.445 1 73.69 5 THR B O 1
ATOM 1472 N N . ASN B 1 6 ? -0.024 17.812 -11.672 1 84.06 6 ASN B N 1
ATOM 1473 C CA . ASN B 1 6 ? 1.344 17.656 -12.164 1 84.06 6 ASN B CA 1
ATOM 1474 C C . ASN B 1 6 ? 1.525 16.359 -12.945 1 84.06 6 ASN B C 1
ATOM 1476 O O . ASN B 1 6 ? 2.059 15.391 -12.422 1 84.06 6 ASN B O 1
ATOM 1480 N N . TYR B 1 7 ? 1.175 16.344 -14.25 1 88.94 7 TYR B N 1
ATOM 1481 C CA . TYR B 1 7 ? 1.228 15.164 -15.109 1 88.94 7 TYR B CA 1
ATOM 1482 C C . TYR B 1 7 ? 2.66 14.672 -15.273 1 88.94 7 TYR B C 1
ATOM 1484 O O . TYR B 1 7 ? 2.9 13.469 -15.398 1 88.94 7 TYR B O 1
ATOM 1492 N N . LYS B 1 8 ? 3.525 15.602 -15.289 1 92.19 8 LYS B N 1
ATOM 1493 C CA . LYS B 1 8 ? 4.93 15.234 -15.422 1 92.19 8 LYS B CA 1
ATOM 1494 C C . LYS B 1 8 ? 5.375 14.344 -14.266 1 92.19 8 LYS B C 1
ATOM 1496 O O . LYS B 1 8 ? 6.031 13.32 -14.477 1 92.19 8 LYS B O 1
ATOM 1501 N N . TRP B 1 9 ? 5 14.695 -13.109 1 90.06 9 TRP B N 1
ATOM 1502 C CA . TRP B 1 9 ? 5.355 13.922 -11.93 1 90.06 9 TRP B CA 1
ATOM 1503 C C . TRP B 1 9 ? 4.734 12.531 -11.977 1 90.06 9 TRP B C 1
ATOM 1505 O O . TRP B 1 9 ? 5.387 11.539 -11.633 1 90.06 9 TRP B O 1
ATOM 1515 N N . ILE B 1 10 ? 3.521 12.43 -12.422 1 93.44 10 ILE B N 1
ATOM 1516 C CA . ILE B 1 10 ? 2.797 11.164 -12.492 1 93.44 10 ILE B CA 1
ATOM 1517 C C . ILE B 1 10 ? 3.494 10.219 -13.469 1 93.44 10 ILE B C 1
ATOM 1519 O O . ILE B 1 10 ? 3.709 9.047 -13.156 1 93.44 10 ILE B O 1
ATOM 1523 N N . ILE B 1 11 ? 3.896 10.758 -14.578 1 95.38 11 ILE B N 1
ATOM 1524 C CA . ILE B 1 11 ? 4.555 9.945 -15.602 1 95.38 11 ILE B CA 1
ATOM 1525 C C . ILE B 1 11 ? 5.91 9.469 -15.086 1 95.38 11 ILE B C 1
ATOM 1527 O O . ILE B 1 11 ? 6.262 8.297 -15.234 1 95.38 11 ILE B O 1
ATOM 1531 N N . ILE B 1 12 ? 6.594 10.32 -14.453 1 94.81 12 ILE B N 1
ATOM 1532 C CA . ILE B 1 12 ? 7.934 10.016 -13.969 1 94.81 12 ILE B CA 1
ATOM 1533 C C . ILE B 1 12 ? 7.859 8.93 -12.891 1 94.81 12 ILE B C 1
ATOM 1535 O O . ILE B 1 12 ? 8.609 7.953 -12.938 1 94.81 12 ILE B O 1
ATOM 1539 N N . ILE B 1 13 ? 6.945 9.055 -12 1 95 13 ILE B N 1
ATOM 1540 C CA . ILE B 1 13 ? 6.867 8.117 -10.883 1 95 13 ILE B CA 1
ATOM 1541 C C . ILE B 1 13 ? 6.395 6.758 -11.391 1 95 13 ILE B C 1
ATOM 1543 O O . ILE B 1 13 ? 6.797 5.719 -10.867 1 95 13 ILE B O 1
ATOM 1547 N N . THR B 1 14 ? 5.543 6.789 -12.422 1 96.81 14 THR B N 1
ATOM 1548 C CA . THR B 1 14 ? 5.035 5.555 -13.016 1 96.81 14 THR B CA 1
ATOM 1549 C C . THR B 1 14 ? 6.16 4.777 -13.695 1 96.81 14 THR B C 1
ATOM 1551 O O . THR B 1 14 ? 6.312 3.574 -13.477 1 96.81 14 THR B O 1
ATOM 1554 N N . ILE B 1 15 ? 6.957 5.48 -14.398 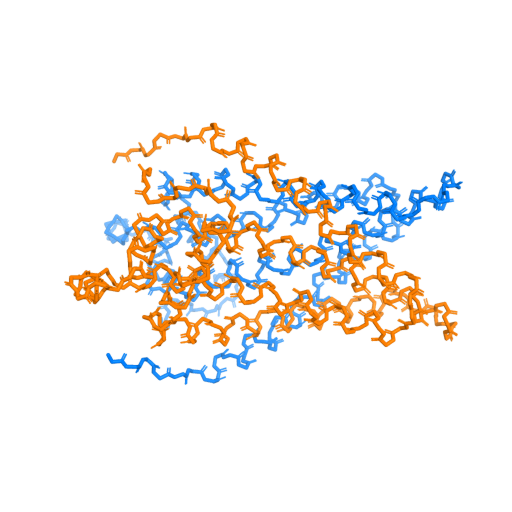1 97.44 15 ILE B N 1
ATOM 1555 C CA . ILE B 1 15 ? 8.039 4.859 -15.148 1 97.44 15 ILE B CA 1
ATOM 1556 C C . ILE B 1 15 ? 9.117 4.363 -14.188 1 97.44 15 ILE B C 1
ATOM 1558 O O . ILE B 1 15 ? 9.586 3.227 -14.305 1 97.44 15 ILE B O 1
ATOM 1562 N N . TRP B 1 16 ? 9.469 5.164 -13.258 1 96.38 16 TRP B N 1
ATOM 1563 C CA . TRP B 1 16 ? 10.5 4.789 -12.297 1 96.38 16 TRP B CA 1
ATOM 1564 C C . TRP B 1 16 ? 10.055 3.596 -11.461 1 96.38 16 TRP B C 1
ATOM 1566 O O . TRP B 1 16 ? 10.867 2.746 -11.102 1 96.38 16 TRP B O 1
ATOM 1576 N N . THR B 1 17 ? 8.781 3.549 -11.156 1 97.81 17 THR B N 1
ATOM 1577 C CA . THR B 1 17 ? 8.258 2.432 -10.375 1 97.81 17 THR B CA 1
ATOM 1578 C C . THR B 1 17 ? 8.344 1.132 -11.172 1 97.81 17 THR B C 1
ATOM 1580 O O . THR B 1 17 ? 8.648 0.077 -10.609 1 97.81 17 THR B O 1
ATOM 1583 N N . PHE B 1 18 ? 8.086 1.252 -12.477 1 98.44 18 PHE B N 1
ATOM 1584 C CA . PHE B 1 18 ? 8.18 0.082 -13.344 1 98.44 18 PHE B CA 1
ATOM 1585 C C . PHE B 1 18 ? 9.57 -0.537 -13.273 1 98.44 18 PHE B C 1
ATOM 1587 O O . PHE B 1 18 ? 9.711 -1.737 -13.031 1 98.44 18 PHE B O 1
ATOM 1594 N N . PHE B 1 19 ? 10.547 0.267 -13.383 1 98 19 PHE B N 1
ATOM 1595 C CA . PHE B 1 19 ? 11.922 -0.222 -13.43 1 98 19 PHE B CA 1
ATOM 1596 C C . PHE B 1 19 ? 12.391 -0.666 -12.055 1 98 19 PHE B C 1
ATOM 1598 O O . PHE B 1 19 ? 13.109 -1.661 -11.922 1 98 19 PHE B O 1
ATOM 1605 N N . LEU B 1 20 ? 12.047 0.084 -11.078 1 97.56 20 LEU B N 1
ATOM 1606 C CA . LEU B 1 20 ? 12.422 -0.289 -9.711 1 97.56 20 LEU B CA 1
ATOM 1607 C C . LEU B 1 20 ? 11.797 -1.626 -9.328 1 97.56 20 LEU B C 1
ATOM 1609 O O . LEU B 1 20 ? 12.445 -2.459 -8.688 1 97.56 20 LEU B O 1
ATOM 1613 N N . ALA B 1 21 ? 10.539 -1.802 -9.688 1 98.31 21 ALA B N 1
ATOM 1614 C CA . ALA B 1 21 ? 9.844 -3.051 -9.391 1 98.31 21 ALA B CA 1
ATOM 1615 C C . ALA B 1 21 ? 10.492 -4.227 -10.117 1 98.31 21 ALA B C 1
ATOM 1617 O O . ALA B 1 21 ? 10.602 -5.32 -9.562 1 98.31 21 ALA B O 1
ATOM 1618 N N . ILE B 1 22 ? 10.875 -3.973 -11.32 1 97.94 22 ILE B N 1
ATOM 1619 C CA . ILE B 1 22 ? 11.547 -5.008 -12.102 1 97.94 22 ILE B CA 1
ATOM 1620 C C . ILE B 1 22 ? 12.852 -5.395 -11.414 1 97.94 22 ILE B C 1
ATOM 1622 O O . ILE B 1 22 ? 13.156 -6.582 -11.258 1 97.94 22 ILE B O 1
ATOM 1626 N N . ALA B 1 23 ? 13.578 -4.461 -10.992 1 97.31 23 ALA B N 1
ATOM 1627 C CA . ALA B 1 23 ? 14.859 -4.711 -10.344 1 97.31 23 ALA B CA 1
ATOM 1628 C C . ALA B 1 23 ? 14.68 -5.504 -9.055 1 97.31 23 ALA B C 1
ATOM 1630 O O . ALA B 1 23 ? 15.383 -6.488 -8.82 1 97.31 23 ALA B O 1
ATOM 1631 N N . VAL B 1 24 ? 13.789 -5.105 -8.258 1 96.81 24 VAL B N 1
ATOM 1632 C CA . VAL B 1 24 ? 13.57 -5.762 -6.973 1 96.81 24 VAL B CA 1
ATOM 1633 C C . VAL B 1 24 ? 13.008 -7.164 -7.203 1 96.81 24 VAL B C 1
ATOM 1635 O O . VAL B 1 24 ? 13.375 -8.109 -6.504 1 96.81 24 VAL B O 1
ATOM 1638 N N . SER B 1 25 ? 12.07 -7.254 -8.164 1 97.38 25 SER B N 1
ATOM 1639 C CA . SER B 1 25 ? 11.461 -8.539 -8.469 1 97.38 25 SER B CA 1
ATOM 1640 C C . SER B 1 25 ? 12.492 -9.539 -8.992 1 97.38 25 SER B C 1
ATOM 1642 O O . SER B 1 25 ? 12.406 -10.734 -8.711 1 97.38 25 SER B O 1
ATOM 1644 N N . LEU B 1 26 ? 13.422 -9.031 -9.836 1 96.25 26 LEU B N 1
ATOM 1645 C CA . LEU B 1 26 ? 14.477 -9.891 -10.359 1 96.25 26 LEU B CA 1
ATOM 1646 C C . LEU B 1 26 ? 15.305 -10.492 -9.227 1 96.25 26 LEU B C 1
ATOM 1648 O O . LEU B 1 26 ? 15.594 -11.695 -9.234 1 96.25 26 LEU B O 1
ATOM 1652 N N . LEU B 1 27 ? 15.648 -9.68 -8.273 1 94.88 27 LEU B N 1
ATOM 1653 C CA . LEU B 1 27 ? 16.422 -10.141 -7.125 1 94.88 27 LEU B CA 1
ATOM 1654 C C . LEU B 1 27 ? 15.617 -11.133 -6.293 1 94.88 27 LEU B C 1
ATOM 1656 O O . LEU B 1 27 ? 16.141 -12.195 -5.93 1 94.88 27 LEU B O 1
ATOM 1660 N N . ALA B 1 28 ? 14.375 -10.836 -6.023 1 95.88 28 ALA B N 1
ATOM 1661 C CA . ALA B 1 28 ? 13.523 -11.672 -5.184 1 95.88 28 ALA B CA 1
ATOM 1662 C C . ALA B 1 28 ? 13.258 -13.023 -5.844 1 95.88 28 ALA B C 1
ATOM 1664 O O . ALA B 1 28 ? 13.406 -14.07 -5.211 1 95.88 28 ALA B O 1
ATOM 1665 N N . GLU B 1 29 ? 12.945 -13.016 -7.152 1 93.69 29 GLU B N 1
ATOM 1666 C CA . GLU B 1 29 ? 12.586 -14.242 -7.855 1 93.69 29 GLU B CA 1
ATOM 1667 C C . GLU B 1 29 ? 13.797 -15.156 -8.023 1 93.69 29 GLU B C 1
ATOM 1669 O O . GLU B 1 29 ? 13.672 -16.375 -7.922 1 93.69 29 GLU B O 1
ATOM 1674 N N . ASN B 1 30 ? 14.93 -14.57 -8.312 1 91.88 30 ASN B N 1
ATOM 1675 C CA . ASN B 1 30 ? 16.141 -15.375 -8.453 1 91.88 30 ASN B CA 1
ATOM 1676 C C . ASN B 1 30 ? 16.484 -16.109 -7.16 1 91.88 30 ASN B C 1
ATOM 1678 O O . ASN B 1 30 ? 16.875 -17.266 -7.188 1 91.88 30 ASN B O 1
ATOM 1682 N N . VAL B 1 31 ? 16.344 -15.461 -6.094 1 91.19 31 VAL B N 1
ATOM 1683 C CA . VAL B 1 31 ? 16.641 -16.078 -4.801 1 91.19 31 VAL B CA 1
ATOM 1684 C C . VAL B 1 31 ? 15.609 -17.156 -4.5 1 91.19 31 VAL B C 1
ATOM 1686 O O . VAL B 1 31 ? 15.977 -18.281 -4.113 1 91.19 31 VAL B O 1
ATOM 1689 N N . MET B 1 32 ? 14.375 -16.953 -4.758 1 92.31 32 MET B N 1
ATOM 1690 C CA . MET B 1 32 ? 13.297 -17.828 -4.324 1 92.31 32 MET B CA 1
ATOM 1691 C C . MET B 1 32 ? 13.219 -19.078 -5.211 1 92.31 32 MET B C 1
ATOM 1693 O O . MET B 1 32 ? 12.945 -20.172 -4.723 1 92.31 32 MET B O 1
ATOM 1697 N N . ARG B 1 33 ? 13.492 -18.906 -6.461 1 90.12 33 ARG B N 1
ATOM 1698 C CA . ARG B 1 33 ? 13.344 -20.031 -7.379 1 90.12 33 ARG B CA 1
ATOM 1699 C C . ARG B 1 33 ? 14.57 -20.938 -7.344 1 90.12 33 ARG B C 1
ATOM 1701 O O . ARG B 1 33 ? 14.461 -22.156 -7.559 1 90.12 33 ARG B O 1
ATOM 1708 N N . ASN B 1 34 ? 15.719 -20.422 -7.02 1 90.62 34 ASN B N 1
ATOM 1709 C CA . ASN B 1 34 ? 16.953 -21.203 -7.062 1 90.62 34 ASN B CA 1
ATOM 1710 C C . ASN B 1 34 ? 17.266 -21.844 -5.715 1 90.62 34 ASN B C 1
ATOM 1712 O O . ASN B 1 34 ? 18.141 -22.703 -5.617 1 90.62 34 ASN B O 1
ATOM 1716 N N . PHE B 1 35 ? 16.484 -21.453 -4.711 1 90.5 35 PHE B N 1
ATOM 1717 C CA . PHE B 1 35 ? 16.781 -21.969 -3.379 1 90.5 35 PHE B CA 1
ATOM 1718 C C . PHE B 1 35 ? 15.617 -22.781 -2.832 1 90.5 35 PHE B C 1
ATOM 1720 O O . PHE B 1 35 ? 14.57 -22.859 -3.471 1 90.5 35 PHE B O 1
ATOM 1727 N N . ASN B 1 36 ? 15.82 -23.375 -1.67 1 94.06 36 ASN B N 1
ATOM 1728 C CA . ASN B 1 36 ? 14.797 -24.25 -1.103 1 94.06 36 ASN B CA 1
ATOM 1729 C C . ASN B 1 36 ? 13.648 -23.453 -0.493 1 94.06 36 ASN B C 1
ATOM 1731 O O . ASN B 1 36 ? 13.664 -22.219 -0.514 1 94.06 36 ASN B O 1
ATOM 1735 N N . ILE B 1 37 ? 12.641 -24.109 -0.039 1 96.06 37 ILE B N 1
ATOM 1736 C CA . ILE B 1 37 ? 11.391 -23.547 0.46 1 96.06 37 ILE B CA 1
ATOM 1737 C C . ILE B 1 37 ? 11.672 -22.672 1.677 1 96.06 37 ILE B C 1
ATOM 1739 O O . ILE B 1 37 ? 11.078 -21.594 1.827 1 96.06 37 ILE B O 1
ATOM 1743 N N . LEU B 1 38 ? 12.586 -23.078 2.543 1 95.88 38 LEU B N 1
ATOM 1744 C CA . LEU B 1 38 ? 12.938 -22.312 3.729 1 95.88 38 LEU B CA 1
ATOM 1745 C C . LEU B 1 38 ? 13.492 -20.938 3.34 1 95.88 38 LEU B C 1
ATOM 1747 O O . LEU B 1 38 ? 13.094 -19.922 3.906 1 95.88 38 LEU B O 1
ATOM 1751 N N . PHE B 1 39 ? 14.391 -20.938 2.367 1 96 39 PHE B N 1
ATOM 1752 C CA . PHE B 1 39 ? 14.984 -19.688 1.906 1 96 39 PHE B CA 1
ATOM 1753 C C . PHE B 1 39 ? 13.945 -18.781 1.258 1 96 39 PHE B C 1
ATOM 1755 O O . PHE B 1 39 ? 14.016 -17.562 1.364 1 96 39 PHE B O 1
ATOM 1762 N N . ALA B 1 40 ? 12.992 -19.422 0.573 1 97.25 40 ALA B N 1
ATOM 1763 C CA . ALA B 1 40 ? 11.906 -18.656 -0.035 1 97.25 40 ALA B CA 1
ATOM 1764 C C . ALA B 1 40 ? 11.07 -17.953 1.029 1 97.25 40 ALA B C 1
ATOM 1766 O O . ALA B 1 40 ? 10.703 -16.797 0.867 1 97.25 40 ALA B O 1
ATOM 1767 N N . PHE B 1 41 ? 10.844 -18.625 2.141 1 97.94 41 PHE B N 1
ATOM 1768 C CA . PHE B 1 41 ? 10.086 -18.016 3.234 1 97.94 41 PHE B CA 1
ATOM 1769 C C . PHE B 1 41 ? 10.875 -16.891 3.877 1 97.94 41 PHE B C 1
ATOM 1771 O O . PHE B 1 41 ? 10.305 -15.852 4.234 1 97.94 41 PHE B O 1
ATOM 1778 N N . ILE B 1 42 ? 12.094 -17.047 4.02 1 98 42 ILE B N 1
ATOM 1779 C CA . ILE B 1 42 ? 12.945 -16.016 4.602 1 98 42 ILE B CA 1
ATOM 1780 C C . ILE B 1 42 ? 12.922 -14.773 3.719 1 98 42 ILE B C 1
ATOM 1782 O O . ILE B 1 42 ? 12.797 -13.648 4.215 1 98 42 ILE B O 1
ATOM 1786 N N . THR B 1 43 ? 13.047 -14.969 2.412 1 98 43 THR B N 1
ATOM 1787 C CA . THR B 1 43 ? 13.016 -13.859 1.465 1 98 43 THR B CA 1
ATOM 1788 C C . THR B 1 43 ? 11.672 -13.125 1.54 1 98 43 THR B C 1
ATOM 1790 O O . THR B 1 43 ? 11.633 -11.898 1.51 1 98 43 THR B O 1
ATOM 1793 N N . LEU B 1 44 ? 10.578 -13.906 1.66 1 98.38 44 LEU B N 1
ATOM 1794 C CA . LEU B 1 44 ? 9.242 -13.32 1.77 1 98.38 44 LEU B CA 1
ATOM 1795 C C . LEU B 1 44 ? 9.141 -12.422 2.998 1 98.38 44 LEU B C 1
ATOM 1797 O O . LEU B 1 44 ? 8.656 -11.289 2.906 1 98.38 44 LEU B O 1
ATOM 1801 N N . ILE B 1 45 ? 9.648 -12.891 4.105 1 98.56 45 ILE B N 1
ATOM 1802 C CA . ILE B 1 45 ? 9.594 -12.125 5.344 1 98.56 45 ILE B CA 1
ATOM 1803 C C . ILE B 1 45 ? 10.445 -10.859 5.207 1 98.56 45 ILE B C 1
ATOM 1805 O O . ILE B 1 45 ? 10.047 -9.781 5.664 1 98.56 45 ILE B O 1
ATOM 1809 N N . PHE B 1 46 ? 11.547 -11.016 4.559 1 98.38 46 PHE B N 1
ATOM 1810 C CA . PHE B 1 46 ? 12.43 -9.867 4.352 1 98.38 46 PHE B CA 1
ATOM 1811 C C . PHE B 1 46 ? 11.742 -8.812 3.498 1 98.38 46 PHE B C 1
ATOM 1813 O O . PHE B 1 46 ? 11.82 -7.617 3.797 1 98.38 46 PHE B O 1
ATOM 1820 N N . ILE B 1 47 ? 11.055 -9.227 2.465 1 98.31 47 ILE B N 1
ATOM 1821 C CA . ILE B 1 47 ? 10.367 -8.305 1.568 1 98.31 47 ILE B CA 1
ATOM 1822 C C . ILE B 1 47 ? 9.266 -7.57 2.33 1 98.31 47 ILE B C 1
ATOM 1824 O O . ILE B 1 47 ? 9.125 -6.352 2.205 1 98.31 47 ILE B O 1
ATOM 1828 N N . ILE B 1 48 ? 8.523 -8.289 3.152 1 98.69 48 ILE B N 1
ATOM 1829 C CA . ILE B 1 48 ? 7.441 -7.691 3.936 1 98.69 48 ILE B CA 1
ATOM 1830 C C . ILE B 1 48 ? 8.016 -6.668 4.91 1 98.69 48 ILE B C 1
ATOM 1832 O O . ILE B 1 48 ? 7.512 -5.547 5.008 1 98.69 48 ILE B O 1
ATOM 1836 N N . LEU B 1 49 ? 9.109 -6.992 5.57 1 98.5 49 LEU B N 1
ATOM 1837 C CA . LEU B 1 49 ? 9.727 -6.109 6.555 1 98.5 49 LEU B CA 1
ATOM 1838 C C . LEU B 1 49 ? 10.273 -4.852 5.887 1 98.5 49 LEU B C 1
ATOM 1840 O O . LEU B 1 49 ? 10.219 -3.764 6.465 1 98.5 49 LEU B O 1
ATOM 1844 N N . LEU B 1 50 ? 10.789 -5.082 4.727 1 98.25 50 LEU B N 1
ATOM 1845 C CA . LEU B 1 50 ? 11.297 -3.936 3.982 1 98.25 50 LEU B CA 1
ATOM 1846 C C . LEU B 1 50 ? 10.172 -2.947 3.682 1 98.25 50 LEU B C 1
ATOM 1848 O O . LEU B 1 50 ? 10.352 -1.735 3.824 1 98.25 50 LEU B O 1
ATOM 1852 N N . GLY B 1 51 ? 9.047 -3.453 3.248 1 98.25 51 GLY B N 1
ATOM 1853 C CA . GLY B 1 51 ? 7.902 -2.6 2.99 1 98.25 51 GLY B CA 1
ATOM 1854 C C . GLY B 1 51 ? 7.41 -1.866 4.223 1 98.25 51 GLY B C 1
ATOM 1855 O O . GLY B 1 51 ? 7.168 -0.659 4.18 1 98.25 51 GLY B O 1
ATOM 1856 N N . VAL B 1 52 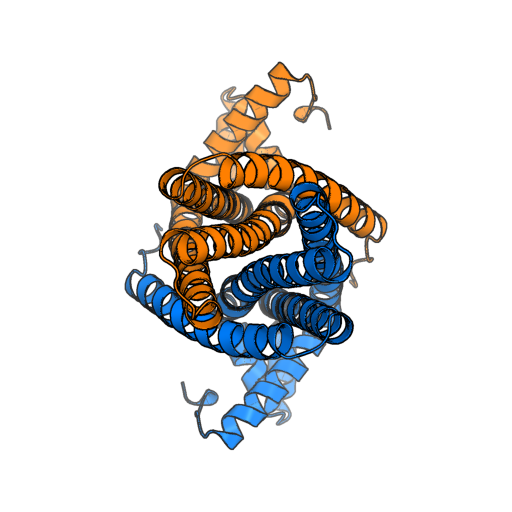? 7.285 -2.559 5.32 1 98.38 52 VAL B N 1
ATOM 1857 C CA . VAL B 1 52 ? 6.82 -1.987 6.578 1 98.38 52 VAL B CA 1
ATOM 1858 C C . VAL B 1 52 ? 7.82 -0.945 7.074 1 98.38 52 VAL B C 1
ATOM 1860 O O . VAL B 1 52 ? 7.43 0.107 7.586 1 98.38 52 VAL B O 1
ATOM 1863 N N . PHE B 1 53 ? 9.07 -1.255 6.902 1 98.38 53 PHE B N 1
ATOM 1864 C CA . PHE B 1 53 ? 10.148 -0.362 7.328 1 98.38 53 PHE B CA 1
ATOM 1865 C C . PHE B 1 53 ? 10.062 0.969 6.59 1 98.38 53 PHE B C 1
ATOM 1867 O O . PHE B 1 53 ? 10.086 2.033 7.211 1 98.38 53 PHE B O 1
ATOM 1874 N N . PHE B 1 54 ? 9.898 0.952 5.336 1 98.12 54 PHE B N 1
ATOM 1875 C CA . PHE B 1 54 ? 9.844 2.18 4.551 1 98.12 54 PHE B CA 1
ATOM 1876 C C . PHE B 1 54 ? 8.523 2.912 4.785 1 98.12 54 PHE B C 1
ATOM 1878 O O . PHE B 1 54 ? 8.484 4.145 4.762 1 98.12 54 PHE B O 1
ATOM 1885 N N . ASP B 1 55 ? 7.496 2.1 4.965 1 97.75 55 ASP B N 1
ATOM 1886 C CA . ASP B 1 55 ? 6.227 2.727 5.324 1 97.75 55 ASP B CA 1
ATOM 1887 C C . ASP B 1 55 ? 6.355 3.523 6.621 1 97.75 55 ASP B C 1
ATOM 1889 O O . ASP B 1 55 ? 5.82 4.629 6.73 1 97.75 55 ASP B O 1
ATOM 1893 N N . THR B 1 56 ? 7.066 3.006 7.566 1 98.12 56 THR B N 1
ATOM 1894 C CA . THR B 1 56 ? 7.293 3.662 8.852 1 98.12 56 THR B CA 1
ATOM 1895 C C . THR B 1 56 ? 8.062 4.965 8.664 1 98.12 56 THR B C 1
ATOM 1897 O O . THR B 1 56 ? 7.715 5.988 9.258 1 98.12 56 THR B O 1
ATOM 1900 N N . ILE B 1 57 ? 9.016 4.93 7.812 1 98.12 57 ILE B N 1
ATOM 1901 C CA . ILE B 1 57 ? 9.797 6.125 7.508 1 98.12 57 ILE B CA 1
ATOM 1902 C C . ILE B 1 57 ? 8.891 7.176 6.863 1 98.12 57 ILE B C 1
ATOM 1904 O O . ILE B 1 57 ? 8.977 8.359 7.191 1 98.12 57 ILE B O 1
ATOM 1908 N N . GLY B 1 58 ? 8.047 6.676 5.965 1 97.88 58 GLY B N 1
ATOM 1909 C CA . GLY B 1 58 ? 7.125 7.586 5.297 1 97.88 58 GLY B CA 1
ATOM 1910 C C . GLY B 1 58 ? 6.18 8.281 6.258 1 97.88 58 GLY B C 1
ATOM 1911 O O . GLY B 1 58 ? 5.926 9.484 6.121 1 97.88 58 GLY B O 1
ATOM 1912 N N . ILE B 1 59 ? 5.734 7.602 7.207 1 96.38 59 ILE B N 1
ATOM 1913 C CA . ILE B 1 59 ? 4.832 8.172 8.195 1 96.38 59 ILE B CA 1
ATOM 1914 C C . ILE B 1 59 ? 5.613 9.102 9.133 1 96.38 59 ILE B C 1
ATOM 1916 O O . ILE B 1 59 ? 5.125 10.172 9.5 1 96.38 59 ILE B O 1
ATOM 1920 N N . ALA B 1 60 ? 6.789 8.734 9.453 1 97.88 60 ALA B N 1
ATOM 1921 C CA . ALA B 1 60 ? 7.621 9.523 10.352 1 97.88 60 ALA B CA 1
ATOM 1922 C C . ALA B 1 60 ? 7.949 10.883 9.75 1 97.88 60 ALA B C 1
ATOM 1924 O O . ALA B 1 60 ? 7.926 11.906 10.445 1 97.88 60 ALA B O 1
ATOM 1925 N N . VAL B 1 61 ? 8.227 10.852 8.484 1 98 61 VAL B N 1
ATOM 1926 C CA . VAL B 1 61 ? 8.609 12.102 7.848 1 98 61 VAL B CA 1
ATOM 1927 C C . VAL B 1 61 ? 7.414 13.055 7.816 1 98 61 VAL B C 1
ATOM 1929 O O . VAL B 1 61 ? 7.574 14.266 7.949 1 98 61 VAL B O 1
ATOM 1932 N N . ALA B 1 62 ? 6.207 12.508 7.684 1 94.69 62 ALA B N 1
ATOM 1933 C CA . ALA B 1 62 ? 4.98 13.305 7.652 1 94.69 62 ALA B CA 1
ATOM 1934 C C . ALA B 1 62 ? 4.617 13.805 9.047 1 94.69 62 ALA B C 1
ATOM 1936 O O . ALA B 1 62 ? 4 14.859 9.195 1 94.69 62 ALA B O 1
ATOM 1937 N N . ALA B 1 63 ? 5.07 13.164 10.047 1 95.44 63 ALA B N 1
ATOM 1938 C CA . ALA B 1 63 ? 4.676 13.477 11.422 1 95.44 63 ALA B CA 1
ATOM 1939 C C . ALA B 1 63 ? 5.734 14.336 12.109 1 95.44 63 ALA B C 1
ATOM 1941 O O . ALA B 1 63 ? 5.453 14.992 13.117 1 95.44 63 ALA B O 1
ATOM 1942 N N . ALA B 1 64 ? 6.895 14.367 11.609 1 97.31 64 ALA B N 1
ATOM 1943 C CA . ALA B 1 64 ? 8.023 14.992 12.289 1 97.31 64 ALA B CA 1
ATOM 1944 C C . ALA B 1 64 ? 7.949 16.516 12.195 1 97.31 64 ALA B C 1
ATOM 1946 O O . ALA B 1 64 ? 7.5 17.062 11.188 1 97.31 64 ALA B O 1
ATOM 1947 N N . ARG B 1 65 ? 8.438 17.156 13.281 1 96.75 65 ARG B N 1
ATOM 1948 C CA . ARG B 1 65 ? 8.555 18.609 13.312 1 96.75 65 ARG B CA 1
ATOM 1949 C C . ARG B 1 65 ? 9.953 19.062 12.906 1 96.75 65 ARG B C 1
ATOM 1951 O O . ARG B 1 65 ? 10.938 18.422 13.258 1 96.75 65 ARG B O 1
ATOM 1958 N N . GLU B 1 66 ? 10.031 20.188 12.305 1 96.88 66 GLU B N 1
ATOM 1959 C CA . GLU B 1 66 ? 11.297 20.703 11.773 1 96.88 66 GLU B CA 1
ATOM 1960 C C . GLU B 1 66 ? 12.133 21.344 12.875 1 96.88 66 GLU B C 1
ATOM 1962 O O . GLU B 1 66 ? 13.367 21.281 12.836 1 96.88 66 GLU B O 1
ATOM 1967 N N . LYS B 1 67 ? 11.523 21.812 13.859 1 96.94 67 LYS B N 1
ATOM 1968 C CA . LYS B 1 67 ? 12.133 22.719 14.836 1 96.94 67 LYS B CA 1
ATOM 1969 C C . LYS B 1 67 ? 13.32 22.047 15.531 1 96.94 67 LYS B C 1
ATOM 1971 O O . LYS B 1 67 ? 14.406 22.625 15.609 1 96.94 67 LYS B O 1
ATOM 1976 N N . PRO B 1 68 ? 13.148 20.875 16.031 1 96.94 68 PRO B N 1
ATOM 1977 C CA . PRO B 1 68 ? 14.289 20.266 16.719 1 96.94 68 PRO B CA 1
ATOM 1978 C C . PRO B 1 68 ? 15.5 20.078 15.812 1 96.94 68 PRO B C 1
ATOM 1980 O O . PRO B 1 68 ? 16.641 20.172 16.281 1 96.94 68 PRO B O 1
ATOM 1983 N N . PHE B 1 69 ? 15.328 19.938 14.641 1 97.31 69 PHE B N 1
ATOM 1984 C CA . PHE B 1 69 ? 16.422 19.672 13.711 1 97.31 69 PHE B CA 1
ATOM 1985 C C . PHE B 1 69 ? 17.141 20.969 13.344 1 97.31 69 PHE B C 1
ATOM 1987 O O . PHE B 1 69 ? 18.344 20.953 13.039 1 97.31 69 PHE B O 1
ATOM 1994 N N . HIS B 1 70 ? 16.391 22.047 13.352 1 96.56 70 HIS B N 1
ATOM 1995 C CA . HIS B 1 70 ? 17.047 23.344 13.172 1 96.56 70 HIS B CA 1
ATOM 1996 C C . HIS B 1 70 ? 18.031 23.625 14.312 1 96.56 70 HIS B C 1
ATOM 1998 O O . HIS B 1 70 ? 19.125 24.125 14.078 1 96.56 70 HIS B O 1
ATOM 2004 N N . SER B 1 71 ? 17.594 23.219 15.477 1 96.06 71 SER B N 1
ATOM 2005 C CA . SER B 1 71 ? 18.453 23.375 16.641 1 96.06 71 SER B CA 1
ATOM 2006 C C . SER B 1 71 ? 19.703 22.516 16.531 1 96.06 71 SER B C 1
ATOM 2008 O O . SER B 1 71 ? 20.797 22.953 16.859 1 96.06 71 SER B O 1
ATOM 2010 N N . MET B 1 72 ? 19.578 21.344 16.078 1 95.94 72 MET B N 1
ATOM 2011 C CA . MET B 1 72 ? 20.688 20.422 15.922 1 95.94 72 MET B CA 1
ATOM 2012 C C . MET B 1 72 ? 21.641 20.906 14.828 1 95.94 72 MET B C 1
ATOM 2014 O O . MET B 1 72 ? 22.859 20.797 14.969 1 95.94 72 MET B O 1
ATOM 2018 N N . ALA B 1 73 ? 21.062 21.406 13.805 1 95.06 73 ALA B N 1
ATOM 2019 C CA . ALA B 1 73 ? 21.859 21.906 12.688 1 95.06 73 ALA B CA 1
ATOM 2020 C C . ALA B 1 73 ? 22.688 23.109 13.109 1 95.06 73 ALA B C 1
ATOM 2022 O O . ALA B 1 73 ? 23.812 23.297 12.641 1 95.06 73 ALA B O 1
ATOM 2023 N N . ALA B 1 74 ? 22.125 23.859 13.953 1 94.81 74 ALA B N 1
ATOM 2024 C CA . ALA B 1 74 ? 22.812 25.047 14.469 1 94.81 74 ALA B CA 1
ATOM 2025 C C . ALA B 1 74 ? 24.031 24.656 15.305 1 94.81 74 ALA B C 1
ATOM 2027 O O . ALA B 1 74 ? 24.984 25.422 15.422 1 94.81 74 ALA B O 1
ATOM 2028 N N . GLN B 1 75 ? 24.031 23.438 15.812 1 95.44 75 GLN B N 1
ATOM 2029 C CA . GLN B 1 75 ? 25.141 22.906 16.594 1 95.44 75 GLN B CA 1
ATOM 2030 C C . GLN B 1 75 ? 26.094 22.094 15.711 1 95.44 75 GLN B C 1
ATOM 2032 O O . GLN B 1 75 ? 26.734 21.156 16.188 1 95.44 75 GLN B O 1
ATOM 2037 N N . ASN B 1 76 ? 26 22.234 14.492 1 92.12 76 ASN B N 1
ATOM 2038 C CA . ASN B 1 76 ? 26.891 21.688 13.477 1 92.12 76 ASN B CA 1
ATOM 2039 C C . ASN B 1 76 ? 26.656 20.203 13.258 1 92.12 76 ASN B C 1
ATOM 2041 O O . ASN B 1 76 ? 27.594 19.453 12.992 1 92.12 76 ASN B O 1
ATOM 2045 N N . ASN B 1 77 ? 25.5 19.844 13.461 1 94.12 77 ASN B N 1
ATOM 2046 C CA . ASN B 1 77 ? 25.125 18.469 13.102 1 94.12 77 ASN B CA 1
ATOM 2047 C C . ASN B 1 77 ? 24.703 18.375 11.641 1 94.12 77 ASN B C 1
ATOM 2049 O O . ASN B 1 77 ? 23.594 18.766 11.273 1 94.12 77 ASN B O 1
ATOM 2053 N N . LYS B 1 78 ? 25.5 17.734 10.859 1 94 78 LYS B N 1
ATOM 2054 C CA . LYS B 1 78 ? 25.266 17.688 9.422 1 94 78 LYS B CA 1
ATOM 2055 C C . LYS B 1 78 ? 24.062 16.812 9.086 1 94 78 LYS B C 1
ATOM 2057 O O . LYS B 1 78 ? 23.312 17.109 8.148 1 94 78 LYS B O 1
ATOM 2062 N N . ALA B 1 79 ? 23.844 15.773 9.797 1 95.19 79 ALA B N 1
ATOM 2063 C CA . ALA B 1 79 ? 22.734 14.867 9.562 1 95.19 79 ALA B CA 1
ATOM 2064 C C . ALA B 1 79 ? 21.391 15.586 9.719 1 95.19 79 ALA B C 1
ATOM 2066 O O . ALA B 1 79 ? 20.422 15.281 9.016 1 95.19 79 ALA B O 1
ATOM 2067 N N . ALA B 1 80 ? 21.391 16.547 10.555 1 97.06 80 ALA B N 1
ATOM 2068 C CA . ALA B 1 80 ? 20.172 17.312 10.82 1 97.06 80 ALA B CA 1
ATOM 2069 C C . ALA B 1 80 ? 19.734 18.109 9.594 1 97.06 80 ALA B C 1
ATOM 2071 O O . ALA B 1 80 ? 18.547 18.281 9.352 1 97.06 80 ALA B O 1
ATOM 2072 N N . ARG B 1 81 ? 20.656 18.516 8.844 1 96.62 81 ARG B N 1
ATOM 2073 C CA . ARG B 1 81 ? 20.344 19.281 7.633 1 96.62 81 ARG B CA 1
ATOM 2074 C C . ARG B 1 81 ? 19.641 18.406 6.602 1 96.62 81 ARG B C 1
ATOM 2076 O O . ARG B 1 81 ? 18.734 18.875 5.898 1 96.62 81 ARG B O 1
ATOM 2083 N N . TYR B 1 82 ? 20.078 17.172 6.566 1 97.19 82 TYR B N 1
ATOM 2084 C CA . TYR B 1 82 ? 19.422 16.234 5.676 1 97.19 82 TYR B CA 1
ATOM 2085 C C . TYR B 1 82 ? 18 15.922 6.152 1 97.19 82 TYR B C 1
ATOM 2087 O O . TYR B 1 82 ? 17.078 15.828 5.348 1 97.19 82 TYR B O 1
ATOM 2095 N N . SER B 1 83 ? 17.859 15.773 7.414 1 97.75 83 SER B N 1
ATOM 2096 C CA . SER B 1 83 ? 16.547 15.516 7.984 1 97.75 83 SER B CA 1
ATOM 2097 C C . SER B 1 83 ? 15.586 16.656 7.688 1 97.75 83 SER B C 1
ATOM 2099 O O . SER B 1 83 ? 14.414 16.422 7.371 1 97.75 83 SER B O 1
ATOM 2101 N N . ILE B 1 84 ? 16.094 17.875 7.746 1 97.44 84 ILE B N 1
ATOM 2102 C CA . ILE B 1 84 ? 15.281 19.047 7.469 1 97.44 84 ILE B CA 1
ATOM 2103 C C . ILE B 1 84 ? 14.789 19 6.02 1 97.44 84 ILE B C 1
ATOM 2105 O O . ILE B 1 84 ? 13.617 19.25 5.75 1 97.44 84 ILE B O 1
ATOM 2109 N N . LYS B 1 85 ? 15.711 18.719 5.199 1 96.81 85 LYS B N 1
ATOM 2110 C CA . LYS B 1 85 ? 15.359 18.656 3.783 1 96.81 85 LYS B CA 1
ATOM 2111 C C . LYS B 1 85 ? 14.305 17.578 3.523 1 96.81 85 LYS B C 1
ATOM 2113 O O . LYS B 1 85 ? 13.375 17.797 2.74 1 96.81 85 LYS B O 1
ATOM 2118 N N . LEU B 1 86 ? 14.422 16.484 4.141 1 97.44 86 LEU B N 1
ATOM 2119 C CA . LEU B 1 86 ? 13.461 15.406 3.986 1 97.44 86 LEU B CA 1
ATOM 2120 C C . LEU B 1 86 ? 12.086 15.82 4.508 1 97.44 86 LEU B C 1
ATOM 2122 O O . LEU B 1 86 ? 11.07 15.57 3.857 1 97.44 86 LEU B O 1
ATOM 2126 N N . ILE B 1 87 ? 12.102 16.484 5.621 1 97.62 87 ILE B N 1
ATOM 2127 C CA . ILE B 1 87 ? 10.852 16.891 6.25 1 97.62 87 ILE B CA 1
ATOM 2128 C C . ILE B 1 87 ? 10.18 17.984 5.414 1 97.62 87 ILE B C 1
ATOM 2130 O O . ILE B 1 87 ? 8.961 18 5.277 1 97.62 87 ILE B O 1
ATOM 2134 N N . LYS B 1 88 ? 10.992 18.859 4.824 1 96.62 88 LYS B N 1
ATOM 2135 C CA . LYS B 1 88 ? 10.461 19.922 3.969 1 96.62 88 LYS B CA 1
ATOM 2136 C C . LYS B 1 88 ? 9.836 19.344 2.703 1 96.62 88 LYS B C 1
ATOM 2138 O O . LYS B 1 88 ? 8.953 19.953 2.102 1 96.62 88 LYS B O 1
ATOM 2143 N N . ASN B 1 89 ? 10.297 18.203 2.322 1 95.88 89 ASN B N 1
ATOM 2144 C CA . ASN B 1 89 ? 9.75 17.484 1.17 1 95.88 89 ASN B CA 1
ATOM 2145 C C . ASN B 1 89 ? 8.984 16.234 1.592 1 95.88 89 ASN B C 1
ATOM 2147 O O . ASN B 1 89 ? 9.117 15.188 0.968 1 95.88 89 ASN B O 1
ATOM 2151 N N . ALA B 1 90 ? 8.273 16.359 2.701 1 96.44 90 ALA B N 1
ATOM 2152 C CA . ALA B 1 90 ? 7.613 15.219 3.32 1 96.44 90 ALA B CA 1
ATOM 2153 C C . ALA B 1 90 ? 6.645 14.547 2.348 1 96.44 90 ALA B C 1
ATOM 2155 O O . ALA B 1 90 ? 6.516 13.32 2.332 1 96.44 90 ALA B O 1
ATOM 2156 N N . GLY B 1 91 ? 5.953 15.336 1.517 1 92.88 91 GLY B N 1
ATOM 2157 C CA . GLY B 1 91 ? 5.012 14.789 0.552 1 92.88 91 GLY B CA 1
ATOM 2158 C C . GLY B 1 91 ? 5.648 13.82 -0.425 1 92.88 91 GLY B C 1
ATOM 2159 O O . GLY B 1 91 ? 5.16 12.703 -0.608 1 92.88 91 GLY B O 1
ATOM 2160 N N . VAL B 1 92 ? 6.715 14.227 -0.951 1 93.19 92 VAL B N 1
ATOM 2161 C CA . VAL B 1 92 ? 7.418 13.43 -1.948 1 93.19 92 VAL B CA 1
ATOM 2162 C C . VAL B 1 92 ? 8.055 12.211 -1.28 1 93.19 92 VAL B C 1
ATOM 2164 O O . VAL B 1 92 ? 7.973 11.094 -1.801 1 93.19 92 VAL B O 1
ATOM 2167 N N . VAL B 1 93 ? 8.664 12.43 -0.128 1 96.44 93 VAL B N 1
ATOM 2168 C CA . VAL B 1 93 ? 9.359 11.359 0.58 1 96.44 93 VAL B CA 1
ATOM 2169 C C . VAL B 1 93 ? 8.352 10.312 1.048 1 96.44 93 VAL B C 1
ATOM 2171 O O . VAL B 1 93 ? 8.578 9.109 0.897 1 96.44 93 VAL B O 1
ATOM 2174 N N . SER B 1 94 ? 7.281 10.766 1.606 1 96.12 94 SER B N 1
ATOM 2175 C CA . SER B 1 94 ? 6.25 9.844 2.076 1 96.12 94 SER B CA 1
ATOM 2176 C C . SER B 1 94 ? 5.637 9.062 0.919 1 96.12 94 SER B C 1
ATOM 2178 O O . SER B 1 94 ? 5.41 7.855 1.031 1 96.12 94 SER B O 1
ATOM 2180 N N . ASN B 1 95 ? 5.402 9.742 -0.229 1 94.06 95 ASN B N 1
ATOM 2181 C CA . ASN B 1 95 ? 4.875 9.078 -1.417 1 94.06 95 ASN B CA 1
ATOM 2182 C C . ASN B 1 95 ? 5.809 7.98 -1.908 1 94.06 95 ASN B C 1
ATOM 2184 O O . ASN B 1 95 ? 5.363 6.887 -2.254 1 94.06 95 ASN B O 1
ATOM 2188 N N . PHE B 1 96 ? 7.043 8.289 -1.957 1 96.12 96 PHE B N 1
ATOM 2189 C CA . PHE B 1 96 ? 8.039 7.32 -2.412 1 96.12 96 PHE B CA 1
ATOM 2190 C C . PHE B 1 96 ? 8.086 6.117 -1.48 1 96.12 96 PHE B C 1
ATOM 2192 O O . PHE B 1 96 ? 8.094 4.973 -1.938 1 96.12 96 PHE B O 1
ATOM 2199 N N . CYS B 1 97 ? 8.094 6.336 -0.18 1 97.31 97 CYS B N 1
ATOM 2200 C CA . CYS B 1 97 ? 8.227 5.27 0.809 1 97.31 97 CYS B CA 1
ATOM 2201 C C . CYS B 1 97 ? 6.938 4.461 0.909 1 97.31 97 CYS B C 1
ATOM 2203 O O . CYS B 1 97 ? 6.973 3.229 0.893 1 97.31 97 CYS B O 1
ATOM 2205 N N . ASN B 1 98 ? 5.781 5.195 0.951 1 95.94 98 ASN B N 1
ATOM 2206 C CA . ASN B 1 98 ? 4.508 4.543 1.23 1 95.94 98 ASN B CA 1
ATOM 2207 C C . ASN B 1 98 ? 3.908 3.92 -0.028 1 95.94 98 ASN B C 1
ATOM 2209 O O . ASN B 1 98 ? 3.387 2.805 0.013 1 95.94 98 ASN B O 1
ATOM 2213 N N . ASP B 1 99 ? 4.027 4.621 -1.133 1 95.69 99 ASP B N 1
ATOM 2214 C CA . ASP B 1 99 ? 3.35 4.16 -2.342 1 95.69 99 ASP B CA 1
ATOM 2215 C C . ASP B 1 99 ? 4.301 3.373 -3.238 1 95.69 99 ASP B C 1
ATOM 2217 O O . ASP B 1 99 ? 4.051 2.205 -3.547 1 95.69 99 ASP B O 1
ATOM 2221 N N . VAL B 1 100 ? 5.41 3.955 -3.533 1 97.44 100 VAL B N 1
ATOM 2222 C CA . VAL B 1 100 ? 6.32 3.312 -4.473 1 97.44 100 VAL B CA 1
ATOM 2223 C C . VAL B 1 100 ? 6.914 2.057 -3.842 1 97.44 100 VAL B C 1
ATOM 2225 O O . VAL B 1 100 ? 6.629 0.939 -4.281 1 97.44 100 VAL B O 1
ATOM 2228 N N . ILE B 1 101 ? 7.633 2.166 -2.771 1 98.19 101 ILE B N 1
ATOM 2229 C CA . ILE B 1 101 ? 8.32 1.039 -2.152 1 98.19 101 ILE B CA 1
ATOM 2230 C C . ILE B 1 101 ? 7.301 0.091 -1.528 1 98.19 101 ILE B C 1
ATOM 2232 O O . ILE B 1 101 ? 7.395 -1.128 -1.692 1 98.19 101 ILE B O 1
ATOM 2236 N N . GLY B 1 102 ? 6.332 0.665 -0.835 1 97.81 102 GLY B N 1
ATOM 2237 C CA . GLY B 1 102 ? 5.32 -0.157 -0.191 1 97.81 102 GLY B CA 1
ATOM 2238 C C . GLY B 1 102 ? 4.555 -1.03 -1.164 1 97.81 102 GLY B C 1
ATOM 2239 O O . GLY B 1 102 ? 4.406 -2.234 -0.943 1 97.81 102 GLY B O 1
ATOM 2240 N N . ASP B 1 103 ? 4.082 -0.459 -2.223 1 97.88 103 ASP B N 1
ATOM 2241 C CA . ASP B 1 103 ? 3.299 -1.203 -3.203 1 97.88 103 ASP B CA 1
ATOM 2242 C C . ASP B 1 103 ? 4.156 -2.25 -3.912 1 97.88 103 ASP B C 1
ATOM 2244 O O . ASP B 1 103 ? 3.693 -3.363 -4.176 1 97.88 103 ASP B O 1
ATOM 2248 N N . ILE B 1 104 ? 5.355 -1.844 -4.227 1 98.5 104 ILE B N 1
ATOM 2249 C CA . ILE B 1 104 ? 6.266 -2.797 -4.848 1 98.5 104 ILE B CA 1
ATOM 2250 C C . ILE B 1 104 ? 6.453 -4.004 -3.934 1 98.5 104 ILE B C 1
ATOM 2252 O O . ILE B 1 104 ? 6.32 -5.152 -4.371 1 98.5 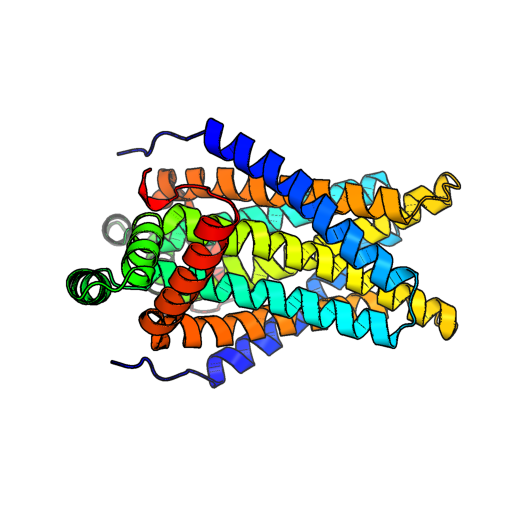104 ILE B O 1
ATOM 2256 N N . CYS B 1 105 ? 6.73 -3.764 -2.672 1 98.56 105 CYS B N 1
ATOM 2257 C CA . CYS B 1 105 ? 6.934 -4.848 -1.719 1 98.56 105 CYS B CA 1
ATOM 2258 C C . CYS B 1 105 ? 5.668 -5.684 -1.569 1 98.56 105 CYS B C 1
ATOM 2260 O O . CYS B 1 105 ? 5.738 -6.91 -1.446 1 98.56 105 CYS B O 1
ATOM 2262 N N . GLY B 1 106 ? 4.543 -5.051 -1.566 1 98.19 106 GLY B N 1
ATOM 2263 C CA . GLY B 1 106 ? 3.281 -5.773 -1.496 1 98.19 106 GLY B CA 1
ATOM 2264 C C . GLY B 1 106 ? 3.049 -6.684 -2.688 1 98.19 106 GLY B C 1
ATOM 2265 O O . GLY B 1 106 ? 2.719 -7.859 -2.52 1 98.19 106 GLY B O 1
ATOM 2266 N N . ILE B 1 107 ? 3.227 -6.133 -3.82 1 98.44 107 ILE B N 1
ATOM 2267 C CA . ILE B 1 107 ? 3.016 -6.859 -5.066 1 98.44 107 ILE B CA 1
ATOM 2268 C C . ILE B 1 107 ? 3.998 -8.023 -5.156 1 98.44 107 ILE B C 1
ATOM 2270 O O . ILE B 1 107 ? 3.605 -9.156 -5.461 1 98.44 107 ILE B O 1
ATOM 2274 N N . ILE B 1 108 ? 5.266 -7.781 -4.812 1 98.38 108 ILE B N 1
ATOM 2275 C CA . ILE B 1 108 ? 6.305 -8.805 -4.914 1 98.38 108 ILE B CA 1
ATOM 2276 C C . ILE B 1 108 ? 6.09 -9.867 -3.836 1 98.38 108 ILE B C 1
ATOM 2278 O O . ILE B 1 108 ? 6.336 -11.047 -4.066 1 98.38 108 ILE B O 1
ATOM 2282 N N . SER B 1 109 ? 5.609 -9.453 -2.695 1 98.5 109 SER B N 1
ATOM 2283 C CA . SER B 1 109 ? 5.324 -10.43 -1.649 1 98.5 109 SER B CA 1
ATOM 2284 C C . SER B 1 109 ? 4.203 -11.375 -2.066 1 98.5 109 SER B C 1
ATOM 2286 O O . SER B 1 109 ? 4.223 -12.562 -1.729 1 98.5 109 SER B O 1
ATOM 2288 N N . GLY B 1 110 ? 3.17 -10.844 -2.729 1 98.19 110 GLY B N 1
ATOM 2289 C CA . GLY B 1 110 ? 2.127 -11.695 -3.273 1 98.19 110 GLY B CA 1
ATOM 2290 C C . GLY B 1 110 ? 2.646 -12.703 -4.273 1 98.19 110 GLY B C 1
ATOM 2291 O O . GLY B 1 110 ? 2.305 -13.891 -4.203 1 98.19 110 GLY B O 1
ATOM 2292 N N . ALA B 1 111 ? 3.436 -12.227 -5.203 1 97.69 111 ALA B N 1
ATOM 2293 C CA . ALA B 1 111 ? 4.062 -13.109 -6.188 1 97.69 111 ALA B CA 1
ATOM 2294 C C . ALA B 1 111 ? 4.945 -14.148 -5.504 1 97.69 111 ALA B C 1
ATOM 2296 O O . ALA B 1 111 ? 4.934 -15.32 -5.875 1 97.69 111 ALA B O 1
ATOM 2297 N N . ALA B 1 112 ? 5.691 -13.656 -4.512 1 97.75 112 ALA B N 1
ATOM 2298 C CA . ALA B 1 112 ? 6.551 -14.555 -3.74 1 97.75 112 ALA B CA 1
ATOM 2299 C C . ALA B 1 112 ? 5.73 -15.641 -3.049 1 97.75 112 ALA B C 1
ATOM 2301 O O . ALA B 1 112 ? 6.141 -16.797 -3.004 1 97.75 112 ALA B O 1
ATOM 2302 N N . GLY B 1 113 ? 4.617 -15.242 -2.498 1 97.81 113 GLY B N 1
ATOM 2303 C CA . GLY B 1 113 ? 3.719 -16.219 -1.894 1 97.81 113 GLY B CA 1
ATOM 2304 C C . GLY B 1 113 ? 3.291 -17.312 -2.854 1 97.81 113 GLY B C 1
ATOM 2305 O O . GLY B 1 113 ? 3.23 -18.484 -2.48 1 97.81 113 GLY B O 1
ATOM 2306 N N . SER B 1 114 ? 3.008 -16.969 -4.09 1 96.31 114 SER B N 1
ATOM 2307 C CA . SER B 1 114 ? 2.602 -17.922 -5.105 1 96.31 114 SER B CA 1
ATOM 2308 C C . SER B 1 114 ? 3.734 -18.891 -5.434 1 96.31 114 SER B C 1
ATOM 2310 O O . SER B 1 114 ? 3.5 -20.078 -5.648 1 96.31 114 SER B O 1
ATOM 2312 N N . ILE B 1 115 ? 4.945 -18.359 -5.504 1 95.69 115 ILE B N 1
ATOM 2313 C CA . ILE B 1 115 ? 6.105 -19.203 -5.762 1 95.69 115 ILE B CA 1
ATOM 2314 C C . ILE B 1 115 ? 6.242 -20.25 -4.652 1 95.69 115 ILE B C 1
ATOM 2316 O O . ILE B 1 115 ? 6.477 -21.422 -4.926 1 95.69 115 ILE B O 1
ATOM 2320 N N . ILE B 1 116 ? 6.09 -19.812 -3.438 1 97.31 116 ILE B N 1
ATOM 2321 C CA . ILE B 1 116 ? 6.223 -20.703 -2.291 1 97.31 116 ILE B CA 1
ATOM 2322 C C . ILE B 1 116 ? 5.141 -21.781 -2.348 1 97.31 116 ILE B C 1
ATOM 2324 O O . ILE B 1 116 ? 5.422 -22.953 -2.143 1 97.31 116 ILE B O 1
ATOM 2328 N N . VAL B 1 117 ? 3.93 -21.359 -2.615 1 96.62 117 VAL B N 1
ATOM 2329 C CA . VAL B 1 117 ? 2.816 -22.297 -2.695 1 96.62 117 VAL B CA 1
ATOM 2330 C C . VAL B 1 117 ? 3.082 -23.328 -3.795 1 96.62 117 VAL B C 1
ATOM 2332 O O . VAL B 1 117 ? 2.838 -24.516 -3.611 1 96.62 117 VAL B O 1
ATOM 2335 N N . PHE B 1 118 ? 3.605 -22.906 -4.926 1 93.25 118 PHE B N 1
ATOM 2336 C CA . PHE B 1 118 ? 3.938 -23.797 -6.023 1 93.25 118 PHE B CA 1
ATOM 2337 C C . PHE B 1 118 ? 5.02 -24.781 -5.605 1 93.25 118 PHE B C 1
ATOM 2339 O O . PHE B 1 118 ? 4.922 -25.984 -5.898 1 93.25 118 PHE B O 1
ATOM 2346 N N . LYS B 1 119 ? 5.992 -24.328 -4.941 1 94.5 119 LYS B N 1
ATOM 2347 C CA . LYS B 1 119 ? 7.07 -25.203 -4.48 1 94.5 119 LYS B CA 1
ATOM 2348 C C . LYS B 1 119 ? 6.551 -26.25 -3.5 1 94.5 119 LYS B C 1
ATOM 2350 O O . LYS B 1 119 ? 6.957 -27.406 -3.551 1 94.5 119 LYS B O 1
ATOM 2355 N N . ILE B 1 120 ? 5.715 -25.781 -2.604 1 95.5 120 ILE B N 1
ATOM 2356 C CA . ILE B 1 120 ? 5.16 -26.672 -1.594 1 95.5 120 ILE B CA 1
ATOM 2357 C C . ILE B 1 120 ? 4.297 -27.734 -2.268 1 95.5 120 ILE B C 1
ATOM 2359 O O . ILE B 1 120 ? 4.414 -28.922 -1.958 1 95.5 120 ILE B O 1
ATOM 2363 N N . THR B 1 121 ? 3.449 -27.297 -3.188 1 94.06 121 THR B N 1
ATOM 2364 C CA . THR B 1 121 ? 2.529 -28.219 -3.846 1 94.06 121 THR B CA 1
ATOM 2365 C C . THR B 1 121 ? 3.295 -29.219 -4.703 1 94.06 121 THR B C 1
ATOM 2367 O O . THR B 1 121 ? 2.916 -30.391 -4.781 1 94.06 121 THR B O 1
ATOM 2370 N N . ASN B 1 122 ? 4.328 -28.812 -5.328 1 90.94 122 ASN B N 1
ATOM 2371 C CA . ASN B 1 122 ? 5.137 -29.703 -6.152 1 90.94 122 ASN B CA 1
ATOM 2372 C C . ASN B 1 122 ? 5.969 -30.656 -5.297 1 90.94 122 ASN B C 1
ATOM 2374 O O . ASN B 1 122 ? 6.141 -31.828 -5.652 1 90.94 122 ASN B O 1
ATOM 2378 N N . PHE B 1 123 ? 6.496 -30.141 -4.234 1 91.81 123 PHE B N 1
ATOM 2379 C CA . PHE B 1 123 ? 7.359 -30.938 -3.371 1 91.81 123 PHE B CA 1
ATOM 2380 C C . PHE B 1 123 ? 6.547 -32 -2.631 1 91.81 123 PHE B C 1
ATOM 2382 O O . PHE B 1 123 ? 6.973 -33.156 -2.521 1 91.81 123 PHE B O 1
ATOM 2389 N N . TYR B 1 124 ? 5.359 -31.656 -2.141 1 92.75 124 TYR B N 1
ATOM 2390 C CA . TYR B 1 124 ? 4.562 -32.562 -1.312 1 92.75 124 TYR B CA 1
ATOM 2391 C C . TYR B 1 124 ? 3.439 -33.188 -2.121 1 92.75 124 TYR B C 1
ATOM 2393 O O . TYR B 1 124 ? 2.643 -33.969 -1.587 1 92.75 124 TYR B O 1
ATOM 2401 N N . ASN B 1 125 ? 3.275 -32.906 -3.316 1 91.25 125 ASN B N 1
ATOM 2402 C CA . ASN B 1 125 ? 2.258 -33.438 -4.223 1 91.25 125 ASN B CA 1
ATOM 2403 C C . ASN B 1 125 ? 0.85 -33.125 -3.707 1 91.25 125 ASN B C 1
ATOM 2405 O O . ASN B 1 125 ? 0.017 -34.031 -3.627 1 91.25 125 ASN B O 1
ATOM 2409 N N . ILE B 1 126 ? 0.71 -31.922 -3.289 1 89.5 126 ILE B N 1
ATOM 2410 C CA . ILE B 1 126 ? -0.59 -31.438 -2.828 1 89.5 126 ILE B CA 1
ATOM 2411 C C . ILE B 1 126 ? -1.372 -30.859 -4.004 1 89.5 126 ILE B C 1
ATOM 2413 O O . ILE B 1 126 ? -0.831 -30.094 -4.797 1 89.5 126 ILE B O 1
ATOM 2417 N N . LYS B 1 127 ? -2.662 -31.312 -4.086 1 85.62 127 LYS B N 1
ATOM 2418 C CA . LYS B 1 127 ? -3.465 -30.891 -5.23 1 85.62 127 LYS B CA 1
ATOM 2419 C C . LYS B 1 127 ? -4.203 -29.578 -4.934 1 85.62 127 LYS B C 1
ATOM 2421 O O . LYS B 1 127 ? -4.609 -28.875 -5.852 1 85.62 127 LYS B O 1
ATOM 2426 N N . GLU B 1 128 ? -4.305 -29.188 -3.756 1 89.69 128 GLU B N 1
ATOM 2427 C CA . GLU B 1 128 ? -5.129 -28.031 -3.393 1 89.69 128 GLU B CA 1
ATOM 2428 C C . GLU B 1 128 ? -4.328 -26.734 -3.463 1 89.69 128 GLU B C 1
ATOM 2430 O O . GLU B 1 128 ? -4.121 -26.078 -2.445 1 89.69 128 GLU B O 1
ATOM 2435 N N . LEU B 1 129 ? -4.012 -26.297 -4.664 1 90.38 129 LEU B N 1
ATOM 2436 C CA . LEU B 1 129 ? -3.221 -25.094 -4.914 1 90.38 129 LEU B CA 1
ATOM 2437 C C . LEU B 1 129 ? -3.998 -23.844 -4.523 1 90.38 129 LEU B C 1
ATOM 2439 O O . LEU B 1 129 ? -3.445 -22.938 -3.902 1 90.38 129 LEU B O 1
ATOM 2443 N N . THR B 1 130 ? -5.316 -23.875 -4.762 1 92.44 130 THR B N 1
ATOM 2444 C CA . THR B 1 130 ? -6.145 -22.688 -4.516 1 92.44 130 THR B CA 1
ATOM 2445 C C . THR B 1 130 ? -6.258 -22.422 -3.02 1 92.44 130 THR B C 1
ATOM 2447 O O . THR B 1 130 ? -6.07 -21.281 -2.578 1 92.44 130 THR B O 1
ATOM 2450 N N . THR B 1 131 ? -6.492 -23.438 -2.244 1 94.38 131 THR B N 1
ATOM 2451 C CA . THR B 1 131 ? -6.652 -23.281 -0.803 1 94.38 131 THR B CA 1
ATOM 2452 C C . THR B 1 131 ? -5.363 -22.766 -0.168 1 94.38 131 THR B C 1
ATOM 2454 O O . THR B 1 131 ? -5.395 -21.859 0.663 1 94.38 131 THR B O 1
ATOM 2457 N N . LEU B 1 132 ? -4.238 -23.297 -0.578 1 95.69 132 LEU B N 1
ATOM 2458 C CA . LEU B 1 132 ? -2.959 -22.875 -0.021 1 95.69 132 LEU B CA 1
ATOM 2459 C C . LEU B 1 132 ? -2.635 -21.438 -0.419 1 95.69 132 LEU B C 1
ATOM 2461 O O . LEU B 1 132 ? -2.102 -20.672 0.385 1 95.69 132 LEU B O 1
ATOM 2465 N N . SER B 1 133 ? -2.914 -21.109 -1.668 1 96.69 133 SER B N 1
ATOM 2466 C CA . SER B 1 133 ? -2.654 -19.766 -2.168 1 96.69 133 SER B CA 1
ATOM 2467 C C . SER B 1 133 ? -3.475 -18.734 -1.412 1 96.69 133 SER B C 1
ATOM 2469 O O . SER B 1 133 ? -2.977 -17.656 -1.09 1 96.69 133 SER B O 1
ATOM 2471 N N . VAL B 1 134 ? -4.723 -19.031 -1.103 1 96.94 134 VAL B N 1
ATOM 2472 C CA . VAL B 1 134 ? -5.637 -18.125 -0.409 1 96.94 134 VAL B CA 1
ATOM 2473 C C . VAL B 1 134 ? -5.168 -17.922 1.029 1 96.94 134 VAL B C 1
ATOM 2475 O O . VAL B 1 134 ? -5.141 -16.781 1.522 1 96.94 134 VAL B O 1
ATOM 2478 N N . VAL B 1 135 ? -4.766 -18.922 1.688 1 97.44 135 VAL B N 1
ATOM 2479 C CA . VAL B 1 135 ? -4.285 -18.844 3.062 1 97.44 135 VAL B CA 1
ATOM 2480 C C . VAL B 1 135 ? -2.979 -18.062 3.107 1 97.44 135 VAL B C 1
ATOM 2482 O O . VAL B 1 135 ? -2.77 -17.234 4.008 1 97.44 135 VAL B O 1
ATOM 2485 N N . MET B 1 136 ? -2.117 -18.328 2.133 1 98.12 136 MET B N 1
ATOM 2486 C CA . MET B 1 136 ? -0.855 -17.594 2.047 1 98.12 136 MET B CA 1
ATOM 2487 C C . MET B 1 136 ? -1.099 -16.109 1.88 1 98.12 136 MET B C 1
ATOM 2489 O O . MET B 1 136 ? -0.445 -15.289 2.531 1 98.12 136 MET B O 1
ATOM 2493 N N . SER B 1 137 ? -2.062 -15.781 1.017 1 98.06 137 SER B N 1
ATOM 2494 C CA . SER B 1 137 ? -2.398 -14.367 0.826 1 98.06 137 SER B CA 1
ATOM 2495 C C . SER B 1 137 ? -2.883 -13.734 2.127 1 98.06 137 SER B C 1
ATOM 2497 O O . SER B 1 137 ? -2.555 -12.586 2.422 1 98.06 137 SER B O 1
ATOM 2499 N N . GLY B 1 138 ? -3.699 -14.445 2.859 1 98.44 138 GLY B N 1
ATOM 2500 C CA . GLY B 1 138 ? -4.148 -13.969 4.16 1 98.44 138 GLY B CA 1
ATOM 2501 C C . GLY B 1 138 ? -3.012 -13.719 5.129 1 98.44 138 GLY B C 1
ATOM 2502 O O . GLY B 1 138 ? -2.986 -12.695 5.816 1 98.44 138 GLY B O 1
ATOM 2503 N N . PHE B 1 139 ? -2.082 -14.617 5.137 1 98.5 139 PHE B N 1
ATOM 2504 C CA . PHE B 1 139 ? -0.938 -14.5 6.035 1 98.5 139 PHE B CA 1
ATOM 2505 C C . PHE B 1 139 ? -0.081 -13.297 5.66 1 98.5 139 PHE B C 1
ATOM 2507 O O . PHE B 1 139 ? 0.331 -12.523 6.531 1 98.5 139 PHE B O 1
ATOM 2514 N N . ILE B 1 140 ? 0.208 -13.156 4.387 1 98.75 140 ILE B N 1
ATOM 2515 C CA . ILE B 1 140 ? 1.039 -12.047 3.92 1 98.75 140 ILE B CA 1
ATOM 2516 C C . ILE B 1 140 ? 0.356 -10.719 4.234 1 98.75 140 ILE B C 1
ATOM 2518 O O . ILE B 1 140 ? 0.988 -9.797 4.758 1 98.75 140 ILE B O 1
ATOM 2522 N N . ALA B 1 141 ? -0.938 -10.672 3.965 1 98.56 141 ALA B N 1
ATOM 2523 C CA . ALA B 1 141 ? -1.685 -9.438 4.184 1 98.56 141 ALA B CA 1
ATOM 2524 C C . ALA B 1 141 ? -1.727 -9.07 5.664 1 98.56 141 ALA B C 1
ATOM 2526 O O . ALA B 1 141 ? -1.521 -7.914 6.031 1 98.56 141 ALA B O 1
ATOM 2527 N N . SER B 1 142 ? -1.968 -10.031 6.477 1 98.31 142 SER B N 1
ATOM 2528 C CA . SER B 1 142 ? -2.09 -9.781 7.91 1 98.31 142 SER B CA 1
ATOM 2529 C C . SER B 1 142 ? -0.753 -9.367 8.516 1 98.31 142 SER B C 1
ATOM 2531 O O . SER B 1 142 ? -0.702 -8.469 9.359 1 98.31 142 SER B O 1
ATOM 2533 N N . LEU B 1 143 ? 0.292 -9.992 8.094 1 98.38 143 LEU B N 1
ATOM 2534 C CA . LEU B 1 143 ? 1.623 -9.625 8.562 1 98.38 143 LEU B CA 1
ATOM 2535 C C . LEU B 1 143 ? 1.996 -8.219 8.094 1 98.38 143 LEU B C 1
ATOM 2537 O O . LEU B 1 143 ? 2.604 -7.453 8.852 1 98.38 143 LEU B O 1
ATOM 2541 N N . THR B 1 144 ? 1.672 -7.938 6.867 1 98.62 144 THR B N 1
ATOM 2542 C CA . THR B 1 144 ? 1.98 -6.629 6.305 1 98.62 144 THR B CA 1
ATOM 2543 C C . THR B 1 144 ? 1.212 -5.531 7.035 1 98.62 144 THR B C 1
ATOM 2545 O O . THR B 1 144 ? 1.81 -4.578 7.543 1 98.62 144 THR B O 1
ATOM 2548 N N . VAL B 1 145 ? -0.121 -5.672 7.145 1 98 145 VAL B N 1
ATOM 2549 C CA . VAL B 1 145 ? -0.97 -4.645 7.738 1 98 145 VAL B CA 1
ATOM 2550 C C . VAL B 1 145 ? -0.713 -4.57 9.242 1 98 145 VAL B C 1
AT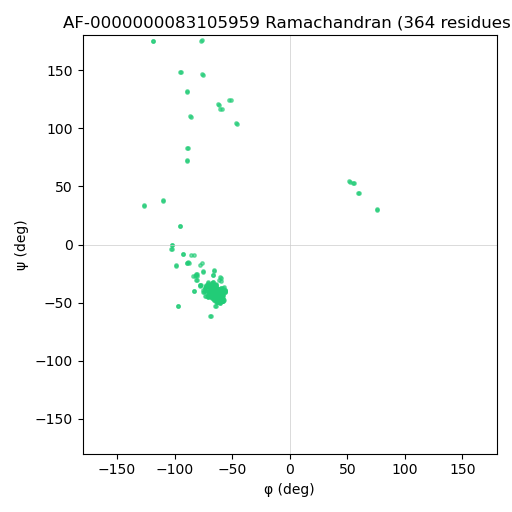OM 2552 O O . VAL B 1 145 ? -0.675 -3.482 9.82 1 98 145 VAL B O 1
ATOM 2555 N N . GLY B 1 146 ? -0.586 -5.664 9.891 1 97.56 146 GLY B N 1
ATOM 2556 C CA . GLY B 1 146 ? -0.208 -5.668 11.297 1 97.56 146 GLY B CA 1
ATOM 2557 C C . GLY B 1 146 ? 1.134 -5.012 11.555 1 97.56 146 GLY B C 1
ATOM 2558 O O . GLY B 1 146 ? 1.283 -4.25 12.516 1 97.56 146 GLY B O 1
ATOM 2559 N N . GLY B 1 147 ? 2.107 -5.375 10.742 1 97.69 147 GLY B N 1
ATOM 2560 C CA . GLY B 1 147 ? 3.408 -4.727 10.828 1 97.69 147 GLY B CA 1
ATOM 2561 C C . GLY B 1 147 ? 3.34 -3.223 10.633 1 97.69 147 GLY B C 1
ATOM 2562 O O . GLY B 1 147 ? 3.986 -2.469 11.367 1 97.69 147 GLY B O 1
ATOM 2563 N N . LYS B 1 148 ? 2.566 -2.826 9.648 1 96.94 148 LYS B N 1
ATOM 2564 C CA . LYS B 1 148 ? 2.395 -1.401 9.383 1 96.94 148 LYS B CA 1
ATOM 2565 C C . LYS B 1 148 ? 1.728 -0.699 10.562 1 96.94 148 LYS B C 1
ATOM 2567 O O . LYS B 1 148 ? 2.064 0.443 10.883 1 96.94 148 LYS B O 1
ATOM 2572 N N . ALA B 1 149 ? 0.741 -1.321 11.203 1 96.12 149 ALA B N 1
ATOM 2573 C CA . ALA B 1 149 ? 0.065 -0.746 12.359 1 96.12 149 ALA B CA 1
ATOM 2574 C C . ALA B 1 149 ? 1.047 -0.508 13.5 1 96.12 149 ALA B C 1
ATOM 2576 O O . ALA B 1 149 ? 1.024 0.549 14.141 1 96.12 149 ALA B O 1
ATOM 2577 N N . ILE B 1 150 ? 1.884 -1.462 13.695 1 96.75 150 ILE B N 1
ATOM 2578 C CA . ILE B 1 150 ? 2.93 -1.309 14.703 1 96.75 150 ILE B CA 1
ATOM 2579 C C . ILE B 1 150 ? 3.889 -0.195 14.281 1 96.75 150 ILE B C 1
ATOM 2581 O O . ILE B 1 150 ? 4.246 0.663 15.094 1 96.75 150 ILE B O 1
ATOM 2585 N N . GLY B 1 151 ? 4.277 -0.272 13.062 1 96.56 151 GLY B N 1
ATOM 2586 C CA . GLY B 1 151 ? 5.184 0.734 12.531 1 96.56 151 GLY B CA 1
ATOM 2587 C C . GLY B 1 151 ? 4.648 2.148 12.664 1 96.56 151 GLY B C 1
ATOM 2588 O O . GLY B 1 151 ? 5.402 3.078 12.953 1 96.56 151 GLY B O 1
ATOM 2589 N N . LYS B 1 152 ? 3.369 2.283 12.43 1 94.75 152 LYS B N 1
ATOM 2590 C CA . LYS B 1 152 ? 2.734 3.594 12.531 1 94.75 152 LYS B CA 1
ATOM 2591 C C . LYS B 1 152 ? 2.824 4.137 13.961 1 94.75 152 LYS B C 1
ATOM 2593 O O . LYS B 1 152 ? 3.105 5.316 14.164 1 94.75 152 LYS B O 1
ATOM 2598 N N . GLU B 1 153 ? 2.598 3.305 14.898 1 94.56 153 GLU B N 1
ATOM 2599 C CA . GLU B 1 153 ? 2.74 3.711 16.297 1 94.56 153 GLU B CA 1
ATOM 2600 C C . GLU B 1 153 ? 4.172 4.148 16.594 1 94.56 153 GLU B C 1
ATOM 2602 O O . GLU B 1 153 ? 4.387 5.168 17.266 1 94.56 153 GLU B O 1
ATOM 2607 N N . ILE B 1 154 ? 5.059 3.441 16.109 1 96.19 154 ILE B N 1
ATOM 2608 C CA . ILE B 1 154 ? 6.473 3.742 16.312 1 96.19 154 ILE B CA 1
ATOM 2609 C C . ILE B 1 154 ? 6.828 5.047 15.602 1 96.19 154 ILE B C 1
ATOM 2611 O O . ILE B 1 154 ? 7.516 5.902 16.172 1 96.19 154 ILE B O 1
ATOM 2615 N N . ALA B 1 155 ? 6.348 5.188 14.414 1 97.06 155 ALA B N 1
ATOM 2616 C CA . ALA B 1 155 ? 6.652 6.359 13.602 1 97.06 155 ALA B CA 1
ATOM 2617 C C . ALA B 1 155 ? 6.168 7.641 14.273 1 97.06 155 ALA B C 1
ATOM 2619 O O . ALA B 1 155 ? 6.875 8.648 14.281 1 97.06 155 ALA B O 1
ATOM 2620 N N . ILE B 1 156 ? 5.012 7.59 14.852 1 93.88 156 ILE B N 1
ATOM 2621 C CA . ILE B 1 156 ? 4.414 8.773 15.461 1 93.88 156 ILE B CA 1
ATOM 2622 C C . ILE B 1 156 ? 5.121 9.078 16.781 1 93.88 156 ILE B C 1
ATOM 2624 O O . ILE B 1 156 ? 5.434 10.242 17.062 1 93.88 156 ILE B O 1
ATOM 2628 N N . ASN B 1 157 ? 5.469 8.07 17.547 1 95.12 157 ASN B N 1
ATOM 2629 C CA . ASN B 1 157 ? 6.047 8.273 18.859 1 95.12 157 ASN B CA 1
ATOM 2630 C C . ASN B 1 157 ? 7.535 8.586 18.781 1 95.12 157 ASN B C 1
ATOM 2632 O O . ASN B 1 157 ? 8.086 9.258 19.656 1 95.12 157 ASN B O 1
ATOM 2636 N N . TYR B 1 158 ? 8.156 8.125 17.703 1 97.25 158 TYR B N 1
ATOM 2637 C CA . TYR B 1 158 ? 9.602 8.281 17.594 1 97.25 158 TYR B CA 1
ATOM 2638 C C . TYR B 1 158 ? 9.977 8.953 16.281 1 97.25 158 TYR B C 1
ATOM 2640 O O . TYR B 1 158 ? 10.992 8.609 15.664 1 97.25 158 TYR B O 1
ATOM 2648 N N . SER B 1 159 ? 9.141 9.836 15.836 1 97.56 159 SER B N 1
ATOM 2649 C CA . SER B 1 159 ? 9.352 10.477 14.539 1 97.56 159 SER B CA 1
ATOM 2650 C C . SER B 1 159 ? 10.672 11.227 14.5 1 97.56 159 SER B C 1
ATOM 2652 O O . SER B 1 159 ? 11.398 11.164 13.508 1 97.56 159 SER B O 1
ATOM 2654 N N . LYS B 1 160 ? 11.062 11.875 15.633 1 97.56 160 LYS B N 1
ATOM 2655 C CA . LYS B 1 160 ? 12.312 12.633 15.688 1 97.56 160 LYS B CA 1
ATOM 2656 C C . LYS B 1 160 ? 13.516 11.719 15.492 1 97.56 160 LYS B C 1
ATOM 2658 O O . LYS B 1 160 ? 14.391 11.992 14.664 1 97.56 160 LYS B O 1
ATOM 2663 N N . ASN B 1 161 ? 13.539 10.641 16.234 1 97.75 161 ASN B N 1
ATOM 2664 C CA . ASN B 1 161 ? 14.648 9.688 16.156 1 97.75 161 ASN B CA 1
ATOM 2665 C C . ASN B 1 161 ? 14.734 9.039 14.773 1 97.75 161 ASN B C 1
ATOM 2667 O O . ASN B 1 161 ? 15.828 8.906 14.219 1 97.75 161 ASN B O 1
ATOM 2671 N N . ILE B 1 162 ? 13.633 8.672 14.25 1 98.19 162 ILE B N 1
ATOM 2672 C CA . ILE B 1 162 ? 13.594 8.008 12.953 1 98.19 162 ILE 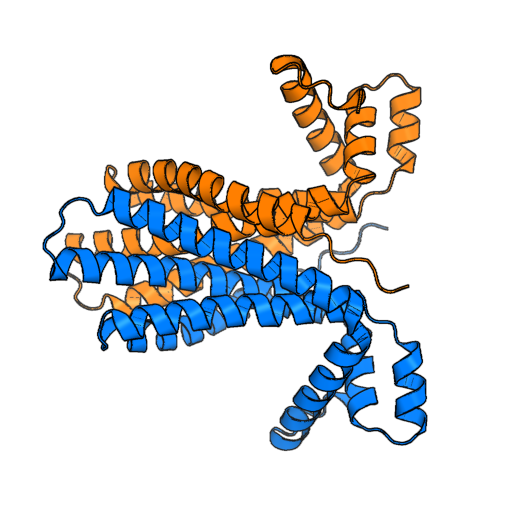B CA 1
ATOM 2673 C C . ILE B 1 162 ? 14.117 8.961 11.875 1 98.19 162 ILE B C 1
ATOM 2675 O O . ILE B 1 162 ? 14.938 8.562 11.039 1 98.19 162 ILE B O 1
ATOM 2679 N N . MET B 1 163 ? 13.664 10.141 11.922 1 98 163 MET B N 1
ATOM 2680 C CA . MET B 1 163 ? 14.094 11.102 10.906 1 98 163 MET B CA 1
ATOM 2681 C C . MET B 1 163 ? 15.578 11.422 11.047 1 98 163 MET B C 1
ATOM 2683 O O . MET B 1 163 ? 16.266 11.648 10.055 1 98 163 MET B O 1
ATOM 2687 N N . TYR B 1 164 ? 16.047 11.438 12.305 1 97.75 164 TYR B N 1
ATOM 2688 C CA . TYR B 1 164 ? 17.469 11.688 12.516 1 97.75 164 TYR B CA 1
ATOM 2689 C C . TYR B 1 164 ? 18.328 10.609 11.844 1 97.75 164 TYR B C 1
ATOM 2691 O O . TYR B 1 164 ? 19.25 10.922 11.094 1 97.75 164 TYR B O 1
ATOM 2699 N N . TYR B 1 165 ? 17.984 9.422 12.094 1 97.81 165 TYR B N 1
ATOM 2700 C CA . TYR B 1 165 ? 18.766 8.32 11.531 1 97.81 165 TYR B CA 1
ATOM 2701 C C . TYR B 1 165 ? 18.578 8.234 10.023 1 97.81 165 TYR B C 1
ATOM 2703 O O . TYR B 1 165 ? 19.5 7.867 9.289 1 97.81 165 TYR B O 1
ATOM 2711 N N . THR B 1 166 ? 17.391 8.5 9.609 1 97.56 166 THR B N 1
ATOM 2712 C CA . THR B 1 166 ? 17.172 8.531 8.164 1 97.56 166 THR B CA 1
ATOM 2713 C C . THR B 1 166 ? 18.047 9.586 7.508 1 97.56 166 THR B C 1
ATOM 2715 O O . THR B 1 166 ? 18.625 9.352 6.449 1 97.56 166 THR B O 1
ATOM 2718 N N . GLY B 1 167 ? 18.062 10.742 8.125 1 97.12 167 GLY B N 1
ATOM 2719 C CA . GLY B 1 167 ? 18.953 11.789 7.645 1 97.12 167 GLY B CA 1
ATOM 2720 C C . GLY B 1 167 ? 20.406 11.359 7.594 1 97.12 167 GLY B C 1
ATOM 2721 O O . GLY B 1 167 ? 21.125 11.664 6.633 1 97.12 167 GLY B O 1
ATOM 2722 N N . LYS B 1 168 ? 20.812 10.633 8.578 1 97.06 168 LYS B N 1
ATOM 2723 C CA . LYS B 1 168 ? 22.172 10.141 8.656 1 97.06 168 LYS B CA 1
ATOM 2724 C C . LYS B 1 168 ? 22.484 9.18 7.512 1 97.06 168 LYS B C 1
ATOM 2726 O O . LYS B 1 168 ? 23.562 9.227 6.922 1 97.06 168 LYS B O 1
ATOM 2731 N N . ILE B 1 169 ? 21.594 8.391 7.23 1 96.81 169 ILE B N 1
ATOM 2732 C CA . ILE B 1 169 ? 21.766 7.418 6.16 1 96.81 169 ILE B CA 1
ATOM 2733 C C . ILE B 1 169 ? 21.828 8.133 4.812 1 96.81 169 ILE B C 1
ATOM 2735 O O . ILE B 1 169 ? 22.672 7.816 3.973 1 96.81 169 ILE B O 1
ATOM 2739 N N . VAL B 1 170 ? 20.922 9.055 4.605 1 95.81 170 VAL B N 1
ATOM 2740 C CA . VAL B 1 170 ? 20.906 9.82 3.361 1 95.81 170 VAL B CA 1
ATOM 2741 C C . VAL B 1 170 ? 22.219 10.586 3.207 1 95.81 170 VAL B C 1
ATOM 2743 O O . VAL B 1 170 ? 22.766 10.664 2.107 1 95.81 170 VAL B O 1
ATOM 2746 N N . MET B 1 171 ? 22.672 11.102 4.309 1 95 171 MET B N 1
ATOM 2747 C CA . MET B 1 171 ? 23.953 11.805 4.309 1 95 171 MET B CA 1
ATOM 2748 C C . MET B 1 171 ? 25.094 10.875 3.871 1 95 171 MET B C 1
ATOM 2750 O O . MET B 1 171 ? 25.938 11.266 3.072 1 95 171 MET B O 1
ATOM 2754 N N . PHE B 1 172 ? 25.078 9.703 4.387 1 95.69 172 PHE B N 1
ATOM 2755 C CA . PHE B 1 172 ? 26.094 8.719 4.047 1 95.69 172 PHE B CA 1
ATOM 2756 C C . PHE B 1 172 ? 26.094 8.438 2.551 1 95.69 172 PHE B C 1
ATOM 2758 O O . PHE B 1 172 ? 27.156 8.445 1.914 1 95.69 172 PHE B O 1
ATOM 2765 N N . PHE B 1 173 ? 24.922 8.25 1.971 1 93.38 173 PHE B N 1
ATOM 2766 C CA . PHE B 1 173 ? 24.828 7.93 0.551 1 93.38 173 PHE B CA 1
ATOM 2767 C C . PHE B 1 173 ? 25.141 9.156 -0.3 1 93.38 173 PHE B C 1
ATOM 2769 O O . PHE B 1 173 ? 25.719 9.031 -1.388 1 93.38 173 PHE B O 1
ATOM 2776 N N . ASP B 1 174 ? 24.719 10.242 0.223 1 91.88 174 ASP B N 1
ATOM 2777 C CA . ASP B 1 174 ? 25.016 11.477 -0.499 1 91.88 174 ASP B CA 1
ATOM 2778 C C . ASP B 1 174 ? 26.531 11.688 -0.609 1 91.88 174 ASP B C 1
ATOM 2780 O O . ASP B 1 174 ? 27.031 12.047 -1.674 1 91.88 174 ASP B O 1
ATOM 2784 N N . ASN B 1 175 ? 27.219 11.469 0.445 1 91.69 175 ASN B N 1
ATOM 2785 C CA . ASN B 1 175 ? 28.656 11.633 0.48 1 91.69 175 ASN B CA 1
ATOM 2786 C C . ASN B 1 175 ? 29.375 10.578 -0.365 1 91.69 175 ASN B C 1
ATOM 2788 O O . ASN B 1 175 ? 30.359 10.875 -1.027 1 91.69 175 ASN B O 1
ATOM 2792 N N . LYS B 1 176 ? 28.797 9.469 -0.351 1 92.38 176 LYS B N 1
ATOM 2793 C CA . LYS B 1 176 ? 29.438 8.375 -1.08 1 92.38 176 LYS B CA 1
ATOM 2794 C C . LYS B 1 176 ? 29.188 8.5 -2.582 1 92.38 176 LYS B C 1
ATOM 2796 O O . LYS B 1 176 ? 30.078 8.203 -3.387 1 92.38 176 LYS B O 1
ATOM 2801 N N . LEU B 1 177 ? 28 9 -2.943 1 91 177 LEU B N 1
ATOM 2802 C CA . LEU B 1 177 ? 27.625 9.047 -4.355 1 91 177 LEU B CA 1
ATOM 2803 C C . LEU B 1 177 ? 27.766 10.453 -4.91 1 91 177 LEU B C 1
ATOM 2805 O O . LEU B 1 177 ? 27.578 10.68 -6.105 1 91 177 LEU B O 1
ATOM 2809 N N . ASN B 1 178 ? 28.094 11.352 -4.141 1 87.12 178 ASN B N 1
ATOM 2810 C CA . ASN B 1 178 ? 28.266 12.75 -4.531 1 87.12 178 ASN B CA 1
ATOM 2811 C C . ASN B 1 178 ? 27.016 13.312 -5.203 1 87.12 178 ASN B C 1
ATOM 2813 O O . ASN B 1 178 ? 27.094 13.891 -6.289 1 87.12 178 ASN B O 1
ATOM 2817 N N . LEU B 1 179 ? 25.875 13.172 -4.531 1 82.81 179 LEU B N 1
ATOM 2818 C CA . LEU B 1 179 ? 24.609 13.586 -5.109 1 82.81 179 LEU B CA 1
ATOM 2819 C C . LEU B 1 179 ? 24.328 15.055 -4.812 1 82.81 179 LEU B C 1
ATOM 2821 O O . LEU B 1 179 ? 23.516 15.688 -5.496 1 82.81 179 LEU B O 1
ATOM 2825 N N . LYS B 1 180 ? 24.969 15.617 -3.943 1 83.06 180 LYS B N 1
ATOM 2826 C CA . LYS B 1 180 ? 24.812 17.016 -3.549 1 83.06 180 LYS B CA 1
ATOM 2827 C C . LYS B 1 180 ? 23.359 17.344 -3.242 1 83.06 180 LYS B C 1
ATOM 2829 O O . LYS B 1 180 ? 22.812 18.328 -3.768 1 83.06 180 LYS B O 1
ATOM 2834 N N . ILE B 1 181 ? 22.75 16.641 -2.41 1 81.38 181 ILE B N 1
ATOM 2835 C CA . ILE B 1 181 ? 21.344 16.766 -2.045 1 81.38 181 ILE B CA 1
ATOM 2836 C C . ILE B 1 181 ? 21.109 18.109 -1.368 1 81.38 181 ILE B C 1
ATOM 2838 O O . ILE B 1 181 ? 20.094 18.766 -1.609 1 81.38 181 ILE B O 1
ATOM 2842 N N . LEU B 1 182 ? 22.031 18.578 -0.622 1 80.5 182 LEU B N 1
ATOM 2843 C CA . LEU B 1 182 ? 21.859 19.797 0.142 1 80.5 182 LEU B CA 1
ATOM 2844 C C . LEU B 1 182 ? 22 21.031 -0.755 1 80.5 182 LEU B C 1
ATOM 2846 O O . LEU B 1 182 ? 21.594 22.125 -0.386 1 80.5 182 LEU B O 1
ATOM 2850 N N . ASP B 1 183 ? 22.547 20.828 -1.834 1 72.19 183 ASP B N 1
ATOM 2851 C CA . ASP B 1 183 ? 22.766 21.969 -2.715 1 72.19 183 ASP B CA 1
ATOM 2852 C C . ASP B 1 183 ? 21.516 22.281 -3.535 1 72.19 183 ASP B C 1
ATOM 2854 O O . ASP B 1 183 ? 21.406 23.359 -4.113 1 72.19 183 ASP B O 1
ATOM 2858 N N . LYS B 1 184 ? 20.562 21.438 -3.492 1 60.25 184 LYS B N 1
ATOM 2859 C CA . LYS B 1 184 ? 19.359 21.625 -4.289 1 60.25 184 LYS B CA 1
ATOM 2860 C C . LYS B 1 184 ? 18.188 22.094 -3.418 1 60.25 184 LYS B C 1
ATOM 2862 O O . LYS B 1 184 ? 18.109 21.734 -2.238 1 60.25 184 LYS B O 1
#

Sequence (368 aa):
MKAKTNYKWIIIITIWTFFLAIAVSLLAENVMRNFNILFAFITLIFIILLGVFFDTIGIAVAAAREKPFHSMAAQNNKAARYSIKLIKNAGVVSNFCNDVIGDICGIISGAAGSIIVFKITNFYNIKELTTLSVVMSGFIASLTVGGKAIGKEIAINYSKNIMYYTGKIVMFFDNKLNLKILDKMKAKTNYKWIIIITIWTFFLAIAVSLLAENVMRNFNILFAFITLIFIILLGVFFDTIGIAVAAAREKPFHSMAAQNNKAARYSIKLIKNAGVVSNFCNDVIGDICGIISGAAGSIIVFKITNFYNIKELTTLSVVMSGFIASLTVGGKAIGKEIAINYSKNIMYYTGKIVMFFDNKLNLKILDK

pLDDT: mean 94.29, std 7.56, range [41.69, 98.75]

Solvent-accessible surface area (backbone atoms only — not comparable to full-atom values): 17758 Å² total; per-residue (Å²): 128,77,70,78,80,59,62,67,58,38,54,50,53,20,53,51,34,23,53,51,26,27,54,52,34,47,56,52,49,54,52,36,70,76,43,56,70,68,55,29,51,52,51,40,51,49,37,42,49,50,20,28,51,34,32,21,50,16,50,10,34,64,63,40,72,62,64,68,33,54,57,39,34,73,70,69,33,67,34,26,53,44,28,42,52,46,44,77,39,18,69,60,48,22,44,44,23,43,42,47,46,23,39,34,25,29,21,48,36,18,30,44,45,44,53,50,43,49,51,50,27,66,72,68,68,49,83,62,58,65,64,50,44,19,53,44,46,9,50,53,32,16,51,41,44,28,44,35,47,52,27,46,52,47,14,66,63,37,11,64,61,51,36,43,53,50,10,39,50,51,45,53,50,29,67,73,66,65,64,55,66,83,77,104,128,79,71,79,79,59,62,66,58,38,53,50,52,19,52,52,33,22,53,51,26,26,53,52,34,47,55,52,48,54,53,36,72,76,42,55,70,69,56,29,51,52,51,40,52,49,37,42,48,51,20,28,50,32,31,20,51,16,49,10,34,64,63,40,71,61,64,68,32,54,58,41,32,74,70,69,33,70,34,26,52,44,27,43,53,46,42,75,38,18,69,61,50,22,44,45,23,44,43,46,46,22,41,34,26,29,21,46,37,18,28,44,45,43,53,49,43,51,51,50,26,65,73,69,68,48,83,61,58,65,64,50,42,20,52,45,46,8,50,53,33,15,52,42,44,28,45,34,48,53,28,47,52,47,15,65,63,37,12,65,62,52,37,44,53,49,10,40,51,52,46,53,50,30,67,73,66,66,63,56,67,84,79,102

Radius of gyration: 21.62 Å; Cα contacts (8 Å, |Δi|>4): 534; chains: 2; bounding box: 61×60×50 Å

Foldseek 3Di:
DPDDDDVVVVVVLVVVLVVVLVVVLVVLCVQLVVDALVSLVVSLVVLLVQLLVLLLLLLLLQQDDLVVLVVVVVVVDQLSLLLNLCSVVSVVSSCCSNPRSNVSSLVSSLVSQLSSLVNVCVVVVPPPSPVSSVVSNVVSVCSNVVSNVVSNVCSNVCSVVSSSVVSVVVVVVCVVVVVPSSVD/DPDDDDVVVVVVLVVVLVVVLVVVLVVLCVQLVVDALVSLVVSLVVLLVQLLLLLLLLLLLQQDDLVVLVVVVVVVDQLSLLLNLCSVVSVVSSCCSNPRSNVSSLVSSLVSQLSSLVNVCVVVVPPPSPVSSVVSNVVSVCSNVVSNVVSNVCSNVCSVVSSSVVSVVVVVVCVVVVPPSSVD

Nearest PDB structures (foldseek):
  7m1t-assembly1_B  TM=6.205E-01  e=2.997E-03  Methanoculleus thermophilus
  7m1t-assembly1_B  TM=6.132E-01  e=3.735E-03  Methanoculleus thermophilus

Secondary structure (DSSP, 8-state):
--PPP-HHHHHHHHHHHHHHHHHHHHHHHHHHHHS-HHHHHHHHHHHHHHHHHHHHHHHHHHH--SHHHHHHHHTT-HHHHHHHHHHHTHHHHHHIIIIIIHHHHHHHHHHHHHHHHHHHHHHHT---HHHHHHHHHHHHHHHHHHHHHHHHHHHHHTHHHHHHHHHHHHHHHHHHHT--GGG-/--PPP-HHHHHHHHHHHHHHHHHHHHHHHHHHHHS-HHHHHHHHHHHHHHHHHHHHHHHHHHH--SHHHHHHHHTT-HHHHHHHHHHHTHHHHHHIIIIIIHHHHHHHHHHHHHHHHHHHHHHHT---HHHHHHHHHHHHHHHHHHHHHHHHHHHHHTHHHHHHHHHHHHHHHHHHHT--GGG-

Organism: NCBI:txid1720316